Protein AF-A0A1V8Y8H3-F1 (afdb_monomer_lite)

Sequence (356 aa):
MLHFYEQQTSEKNHELIRETKKLNRIIKEQGTDQAFADIANHFYDKEDVMLVMDRLHLPKTINRKKETASLIKKNQENRALREIEISILQDYIKEQKLSDALTRLANGFHDEKNVMFIMDRLRLSKSIDRKKENVSLIKKNQTLQEQAIKKLNEKIKNIIFSIDTKENVLLTSKIEEERILNKFRSIAPRGFSDAKSLSFIIDKLDFPTWITREKIKEFLIRNNQNFLTKHKLTPMIHSLCDKQALDKVFQQVSLPENLEKEIREWAIKKSWENHYSVIEPHLKKLKEESSKQPVESIEEKTQNYIKQLQNERPNEIEAFLDKNYFKELKEKAKNNPSDHPLQDTSKNKKEHEPNR

Structure (mmCIF, N/CA/C/O backbone):
data_AF-A0A1V8Y8H3-F1
#
_entry.id   AF-A0A1V8Y8H3-F1
#
loop_
_atom_site.group_PDB
_atom_site.id
_atom_site.type_symbol
_atom_site.label_atom_id
_atom_site.label_alt_id
_atom_site.label_comp_id
_atom_site.label_asym_id
_atom_site.label_entity_id
_atom_site.label_seq_id
_atom_site.pdbx_PDB_ins_code
_atom_site.Cartn_x
_atom_site.Cartn_y
_atom_site.Cartn_z
_atom_site.occupancy
_atom_site.B_iso_or_equiv
_atom_site.auth_seq_id
_atom_site.auth_comp_id
_atom_site.auth_asym_id
_atom_site.auth_atom_id
_atom_site.pdbx_PDB_model_num
ATOM 1 N N . MET A 1 1 ? -20.247 -13.989 -28.290 1.00 49.34 1 MET A N 1
ATOM 2 C CA . MET A 1 1 ? -19.605 -12.782 -27.717 1.00 49.34 1 MET A CA 1
ATOM 3 C C . MET A 1 1 ? -20.595 -11.945 -26.908 1.00 49.34 1 MET A C 1
ATOM 5 O O . MET A 1 1 ? -20.337 -11.786 -25.727 1.00 49.34 1 MET A O 1
ATOM 9 N N . LEU A 1 2 ? -21.740 -11.511 -27.461 1.00 43.16 2 LEU A N 1
ATOM 10 C CA . LEU A 1 2 ? -22.789 -10.782 -26.711 1.00 43.16 2 LEU A CA 1
ATOM 11 C C . LEU A 1 2 ? -23.239 -11.488 -25.416 1.00 43.16 2 LEU A C 1
ATOM 13 O O . LEU A 1 2 ? -23.172 -10.900 -24.347 1.00 43.16 2 LEU A O 1
ATOM 17 N N . HIS A 1 3 ? -23.546 -12.784 -25.490 1.00 43.78 3 HIS A N 1
ATOM 18 C CA . HIS A 1 3 ? -24.023 -13.567 -24.341 1.00 43.78 3 HIS A CA 1
ATOM 19 C C . HIS A 1 3 ? -23.001 -13.699 -23.184 1.00 43.78 3 HIS A C 1
ATOM 21 O O . HIS A 1 3 ? -23.384 -13.878 -22.033 1.00 43.78 3 HIS A O 1
ATOM 27 N N . PHE A 1 4 ? -21.695 -13.599 -23.480 1.00 40.41 4 PHE A N 1
ATOM 28 C CA . PHE A 1 4 ? -20.611 -13.641 -22.484 1.00 40.41 4 PHE A CA 1
ATOM 29 C C . PHE A 1 4 ? -20.423 -12.277 -21.803 1.00 40.41 4 PHE A C 1
ATOM 31 O O . PHE A 1 4 ? -20.214 -12.206 -20.594 1.00 40.41 4 PHE A O 1
ATOM 38 N N . TYR A 1 5 ? -20.559 -11.189 -22.571 1.00 37.72 5 TYR A N 1
ATOM 39 C CA . TYR A 1 5 ? -20.562 -9.828 -22.035 1.00 37.72 5 TYR A CA 1
ATOM 40 C C . TYR A 1 5 ? -21.789 -9.579 -21.147 1.00 37.72 5 TYR A C 1
ATOM 42 O O . TYR A 1 5 ? -21.649 -9.034 -20.054 1.00 37.72 5 TYR A O 1
ATOM 50 N N . GLU A 1 6 ? -22.977 -10.036 -21.547 1.00 41.41 6 GLU A N 1
ATOM 51 C CA . GLU A 1 6 ? -24.203 -9.905 -20.743 1.00 41.41 6 GLU A CA 1
ATOM 52 C C . GLU A 1 6 ? -24.113 -10.667 -19.409 1.00 41.41 6 GLU A C 1
ATOM 54 O O . GLU A 1 6 ? -24.476 -10.120 -18.364 1.00 41.41 6 GLU A O 1
ATOM 59 N N . GLN A 1 7 ? -23.537 -11.877 -19.407 1.00 47.31 7 GLN A N 1
ATOM 60 C CA . GLN A 1 7 ? -23.292 -12.648 -18.181 1.00 47.31 7 GLN A CA 1
ATOM 61 C C . GLN A 1 7 ? -22.298 -11.961 -17.232 1.00 47.31 7 GLN A C 1
ATOM 63 O O . GLN A 1 7 ? -22.603 -11.811 -16.049 1.00 47.31 7 GLN A O 1
ATOM 68 N N . GLN A 1 8 ? -21.158 -11.469 -17.732 1.00 54.78 8 GLN A N 1
ATOM 69 C CA . GLN A 1 8 ? -20.187 -10.747 -16.892 1.00 54.78 8 GLN A CA 1
ATOM 70 C C . GLN A 1 8 ? -20.775 -9.466 -16.283 1.00 54.78 8 GLN A C 1
ATOM 72 O O . GLN A 1 8 ? -20.503 -9.133 -15.128 1.00 54.78 8 GLN A O 1
ATOM 77 N N . THR A 1 9 ? -21.615 -8.758 -17.040 1.00 60.16 9 THR A N 1
ATOM 78 C CA . THR A 1 9 ? -22.258 -7.521 -16.571 1.00 60.16 9 THR A CA 1
ATOM 79 C C . THR A 1 9 ? -23.327 -7.811 -15.507 1.00 60.16 9 THR A C 1
ATOM 81 O O . THR A 1 9 ? -23.506 -7.029 -14.571 1.00 60.16 9 THR A O 1
ATOM 84 N N . SER A 1 10 ? -24.019 -8.951 -15.609 1.00 65.94 10 SER A N 1
ATOM 85 C CA . SER A 1 10 ? -24.988 -9.425 -14.611 1.00 65.94 10 SER A CA 1
ATOM 86 C C . SER A 1 10 ? -24.314 -9.831 -13.292 1.00 65.94 10 SER A C 1
ATOM 88 O O . SER A 1 10 ? -24.747 -9.397 -12.220 1.00 65.94 10 SER A O 1
ATOM 90 N N . GLU A 1 11 ? -23.213 -10.583 -13.356 1.00 70.69 11 GLU A N 1
ATOM 91 C CA . GLU A 1 11 ? -22.474 -11.033 -12.169 1.00 70.69 11 GLU A CA 1
ATOM 92 C C . GLU A 1 11 ? -21.851 -9.865 -11.392 1.00 70.69 11 GLU A C 1
ATOM 94 O O . GLU A 1 11 ? -22.061 -9.760 -10.177 1.00 70.69 11 GLU A O 1
ATOM 99 N N . LYS A 1 12 ? -21.183 -8.931 -12.090 1.00 75.06 12 LYS A N 1
ATOM 100 C CA . LYS A 1 12 ? -20.605 -7.718 -11.477 1.00 75.06 12 LYS A CA 1
ATOM 101 C C . LYS A 1 12 ? -21.679 -6.892 -10.759 1.00 75.06 12 LYS A C 1
ATOM 103 O O . LYS A 1 12 ? -21.491 -6.443 -9.628 1.00 75.06 12 LYS A O 1
ATOM 108 N N . ASN A 1 13 ? -22.852 -6.739 -11.378 1.00 77.31 13 ASN A N 1
ATOM 109 C CA . ASN A 1 13 ? -23.974 -6.023 -10.771 1.00 77.31 13 ASN A CA 1
ATOM 110 C C . ASN A 1 13 ? -24.508 -6.716 -9.509 1.00 77.31 13 ASN A C 1
ATOM 112 O O . ASN A 1 13 ? -24.824 -6.040 -8.525 1.00 77.31 13 ASN A O 1
ATOM 116 N N . HIS A 1 14 ? -24.598 -8.047 -9.499 1.00 83.06 14 HIS A N 1
ATOM 117 C CA . HIS A 1 14 ? -25.018 -8.799 -8.313 1.00 83.06 14 HIS A CA 1
ATOM 118 C C . HIS A 1 14 ? -24.016 -8.711 -7.158 1.00 83.06 14 HIS A C 1
ATOM 120 O O . HIS A 1 14 ? -24.425 -8.661 -5.991 1.00 83.06 14 HIS A O 1
ATOM 126 N N . GLU A 1 15 ? -22.720 -8.674 -7.457 1.00 84.50 15 GLU A N 1
ATOM 127 C CA . GLU A 1 15 ? -21.672 -8.446 -6.461 1.00 84.50 15 GLU A CA 1
ATOM 128 C C . GLU A 1 15 ? -21.770 -7.041 -5.852 1.00 84.50 15 GLU A C 1
ATOM 130 O O . GLU A 1 15 ? -21.893 -6.918 -4.631 1.00 84.50 15 GLU A O 1
ATOM 135 N N . LEU A 1 16 ? -21.867 -5.997 -6.683 1.00 85.25 16 LEU A N 1
ATOM 136 C CA . LEU A 1 16 ? -22.026 -4.611 -6.221 1.00 85.25 16 LEU A CA 1
ATOM 137 C C . LEU A 1 16 ? -23.274 -4.420 -5.350 1.00 85.25 16 LEU A C 1
ATOM 139 O O . LEU A 1 16 ? -23.237 -3.696 -4.353 1.00 85.25 16 LEU A O 1
ATOM 143 N N . ILE A 1 17 ? -24.386 -5.088 -5.677 1.00 87.62 17 ILE A N 1
ATOM 144 C CA . ILE A 1 17 ? -25.600 -5.070 -4.843 1.00 87.62 17 ILE A CA 1
ATOM 145 C C . ILE A 1 17 ? -25.329 -5.695 -3.469 1.00 87.62 17 ILE A C 1
ATOM 147 O O . ILE A 1 17 ? -25.771 -5.154 -2.451 1.00 87.62 17 ILE A O 1
ATOM 151 N N . ARG A 1 18 ? -24.617 -6.828 -3.416 1.00 88.69 18 ARG A N 1
ATOM 152 C CA . ARG A 1 18 ? -24.244 -7.471 -2.146 1.00 88.69 18 ARG A CA 1
ATOM 153 C C . ARG A 1 18 ? -23.336 -6.576 -1.310 1.00 88.69 18 ARG A C 1
ATOM 155 O O . ARG A 1 18 ? -23.609 -6.407 -0.122 1.00 88.69 18 ARG A O 1
ATOM 162 N N . GLU A 1 19 ? -22.320 -5.973 -1.916 1.00 88.69 19 GLU A N 1
ATOM 163 C CA . GLU A 1 19 ? -21.409 -5.067 -1.210 1.00 88.69 19 GLU A CA 1
ATOM 164 C C . GLU A 1 19 ? -22.124 -3.804 -0.721 1.00 88.69 19 GLU A C 1
ATOM 166 O O . GLU A 1 19 ? -21.965 -3.414 0.432 1.00 88.69 19 GLU A O 1
ATOM 171 N N . THR A 1 20 ? -23.031 -3.234 -1.516 1.00 91.56 20 THR A N 1
ATOM 172 C CA . THR A 1 20 ? -23.861 -2.096 -1.083 1.00 91.56 20 THR A CA 1
ATOM 173 C C . THR A 1 20 ? -24.701 -2.444 0.152 1.00 91.56 20 THR A C 1
ATOM 175 O O . THR A 1 20 ? -24.811 -1.646 1.085 1.00 91.56 20 THR A O 1
ATOM 178 N N . LYS A 1 21 ? -25.288 -3.649 0.205 1.00 92.69 21 LYS A N 1
ATOM 179 C CA . LYS A 1 21 ? -26.039 -4.106 1.389 1.00 92.69 21 LYS A CA 1
ATOM 180 C C . LYS A 1 21 ? -25.142 -4.201 2.626 1.00 92.69 21 LYS A C 1
ATOM 182 O O . LYS A 1 21 ? -25.571 -3.792 3.705 1.00 92.69 21 LYS A O 1
ATOM 187 N N . LYS A 1 22 ? -23.907 -4.693 2.477 1.00 93.00 22 LYS A N 1
ATOM 188 C CA . LYS A 1 22 ? -22.917 -4.723 3.568 1.00 93.00 22 LYS A CA 1
ATOM 189 C C . LYS A 1 22 ? -22.534 -3.313 4.016 1.00 93.00 22 LYS A C 1
ATOM 191 O O . LYS A 1 22 ? -22.550 -3.042 5.211 1.00 93.00 22 LYS A O 1
ATOM 196 N N . LEU A 1 23 ? -22.277 -2.399 3.084 1.00 93.94 23 LEU A N 1
ATOM 197 C CA . LEU A 1 23 ? -21.935 -1.008 3.395 1.00 93.94 23 LEU A CA 1
ATOM 198 C C . LEU A 1 23 ? -23.074 -0.284 4.119 1.00 93.94 23 LEU A C 1
ATOM 200 O O . LEU A 1 23 ? -22.830 0.400 5.104 1.00 93.94 23 LEU A O 1
ATOM 204 N N . ASN A 1 24 ? -24.328 -0.499 3.716 1.00 94.81 24 ASN A N 1
ATOM 205 C CA . ASN A 1 24 ? -25.490 0.036 4.433 1.00 94.81 24 ASN A CA 1
ATOM 206 C C . ASN A 1 24 ? -25.597 -0.490 5.871 1.00 94.81 24 ASN A C 1
ATOM 208 O O . ASN A 1 24 ? -26.018 0.239 6.771 1.00 94.81 24 ASN A O 1
ATOM 212 N N . ARG A 1 25 ? -25.190 -1.741 6.106 1.00 94.75 25 ARG A N 1
ATOM 213 C CA . ARG A 1 25 ? -25.092 -2.298 7.456 1.00 94.75 25 ARG A CA 1
ATOM 214 C C . ARG A 1 25 ? -23.971 -1.628 8.257 1.00 94.75 25 ARG A C 1
ATOM 216 O O . ARG A 1 25 ? -24.218 -1.229 9.389 1.00 94.75 25 ARG A O 1
ATOM 223 N N . ILE A 1 26 ? -22.799 -1.421 7.656 1.00 94.00 26 ILE A N 1
ATOM 224 C CA . ILE A 1 26 ? -21.676 -0.701 8.282 1.00 94.00 26 ILE A CA 1
ATOM 225 C C . ILE A 1 26 ? -22.076 0.736 8.629 1.00 94.00 26 ILE A C 1
ATOM 227 O O . ILE A 1 26 ? -21.816 1.171 9.742 1.00 94.00 26 ILE A O 1
ATOM 231 N N . ILE A 1 27 ? -22.783 1.448 7.746 1.00 94.06 27 ILE A N 1
ATOM 232 C CA . ILE A 1 27 ? -23.291 2.799 8.038 1.00 94.06 27 ILE A CA 1
ATOM 233 C C . ILE A 1 27 ? -24.166 2.788 9.295 1.00 94.06 27 ILE A C 1
ATOM 235 O O . ILE A 1 27 ? -24.033 3.666 10.144 1.00 94.06 27 ILE A O 1
ATOM 239 N N . LYS A 1 28 ? -25.044 1.787 9.426 1.00 93.31 28 LYS A N 1
ATOM 240 C CA . LYS A 1 28 ? -25.938 1.653 10.581 1.00 93.31 28 LYS A CA 1
ATOM 241 C C . LYS A 1 28 ? -25.188 1.315 11.875 1.00 93.31 28 LYS A C 1
ATOM 243 O O . LYS A 1 28 ? -25.575 1.799 12.931 1.00 93.31 28 LYS A O 1
ATOM 248 N N . GLU A 1 29 ? -24.176 0.457 11.802 1.00 94.56 29 GLU A N 1
ATOM 249 C CA . GLU A 1 29 ? -23.485 -0.089 12.979 1.00 94.56 29 GLU A CA 1
ATOM 250 C C . GLU A 1 29 ? -22.278 0.755 13.423 1.00 94.56 29 GLU A C 1
ATOM 252 O O . GLU A 1 29 ? -21.973 0.806 14.609 1.00 94.56 29 GLU A O 1
ATOM 257 N N . GLN A 1 30 ? -21.583 1.391 12.479 1.00 91.44 30 GLN A N 1
ATOM 258 C CA . GLN A 1 30 ? -20.254 1.995 12.665 1.00 91.44 30 GLN A CA 1
ATOM 259 C C . GLN A 1 30 ? -20.151 3.416 12.082 1.00 91.44 30 GLN A C 1
ATOM 261 O O . GLN A 1 30 ? -19.152 4.097 12.294 1.00 91.44 30 GLN A O 1
ATOM 266 N N . GLY A 1 31 ? -21.179 3.885 11.367 1.00 92.19 31 GLY A N 1
ATOM 267 C CA . GLY A 1 31 ? -21.233 5.231 10.801 1.00 92.19 31 GLY A CA 1
ATOM 268 C C . GLY A 1 31 ? -20.705 5.346 9.367 1.00 92.19 31 GLY A C 1
ATOM 269 O O . GLY A 1 31 ? -20.187 4.403 8.764 1.00 92.19 31 GLY A O 1
ATOM 270 N N . THR A 1 32 ? -20.879 6.538 8.792 1.00 92.94 32 THR A N 1
ATOM 271 C CA . THR A 1 32 ? -20.537 6.837 7.391 1.00 92.94 32 THR A CA 1
ATOM 272 C C . THR A 1 32 ? -19.043 6.808 7.124 1.00 92.94 32 THR A C 1
ATOM 274 O O . THR A 1 32 ? -18.632 6.355 6.060 1.00 92.94 32 THR A O 1
ATOM 277 N N . ASP A 1 33 ? -18.235 7.241 8.088 1.00 89.38 33 ASP A N 1
ATOM 278 C CA . ASP A 1 33 ? -16.788 7.372 7.914 1.00 89.38 33 ASP A CA 1
ATOM 279 C C . ASP A 1 33 ? -16.141 6.012 7.659 1.00 89.38 33 ASP A C 1
ATOM 281 O O . ASP A 1 33 ? -15.326 5.869 6.747 1.00 89.38 33 ASP A O 1
ATOM 285 N N . GLN A 1 34 ? -16.583 4.982 8.387 1.00 88.00 34 GLN A N 1
ATOM 286 C CA . GLN A 1 34 ? -16.097 3.623 8.187 1.00 88.00 34 GLN A CA 1
ATOM 287 C C . GLN A 1 34 ? -16.535 3.051 6.835 1.00 88.00 34 GLN A C 1
ATOM 289 O O . GLN A 1 34 ? -15.736 2.432 6.135 1.00 88.00 34 GLN A O 1
ATOM 294 N N . ALA A 1 35 ? -17.781 3.293 6.419 1.00 91.75 35 ALA A N 1
ATOM 295 C CA . ALA A 1 35 ? -18.251 2.852 5.108 1.00 91.75 35 ALA A CA 1
ATOM 296 C C . ALA A 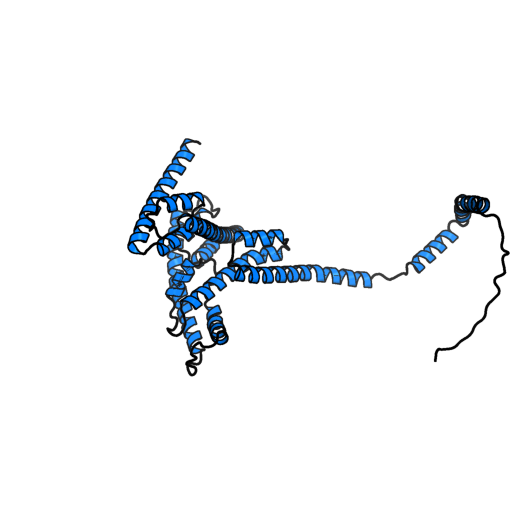1 35 ? -17.493 3.547 3.963 1.00 91.75 35 ALA A C 1
ATOM 298 O O . ALA A 1 35 ? -17.155 2.912 2.966 1.00 91.75 35 ALA A O 1
ATOM 299 N N . PHE A 1 36 ? -17.175 4.834 4.108 1.00 92.88 36 PHE A N 1
ATOM 300 C CA . PHE A 1 36 ? -16.373 5.582 3.139 1.00 92.88 36 PHE A CA 1
ATOM 301 C C . PHE A 1 36 ? -14.919 5.116 3.110 1.00 92.88 36 PHE A C 1
ATOM 303 O O . PHE A 1 36 ? -14.351 4.981 2.024 1.00 92.88 36 PHE A O 1
ATOM 310 N N . ALA A 1 37 ? -14.333 4.806 4.267 1.00 84.25 37 ALA A N 1
ATOM 311 C CA . ALA A 1 37 ? -13.020 4.176 4.338 1.00 84.25 37 ALA A CA 1
ATOM 312 C C . ALA A 1 37 ? -13.013 2.819 3.617 1.00 84.25 37 ALA A C 1
ATOM 314 O O . ALA A 1 37 ? -12.081 2.526 2.867 1.00 84.25 37 ALA A O 1
ATOM 315 N N . ASP A 1 38 ? -14.064 2.016 3.770 1.00 85.50 38 ASP A N 1
ATOM 316 C CA . ASP A 1 38 ? -14.190 0.745 3.063 1.00 85.50 38 ASP A CA 1
ATOM 317 C C . ASP A 1 38 ? -14.313 0.952 1.550 1.00 85.50 38 ASP A C 1
ATOM 319 O O . ASP A 1 38 ? -13.573 0.320 0.797 1.00 85.50 38 ASP A O 1
ATOM 323 N N . ILE A 1 39 ? -15.171 1.867 1.085 1.00 89.12 39 ILE A N 1
ATOM 324 C CA . ILE A 1 39 ? -15.323 2.177 -0.350 1.00 89.12 39 ILE A CA 1
ATOM 325 C C . ILE A 1 39 ? -14.008 2.659 -0.955 1.00 89.12 39 ILE A C 1
ATOM 327 O O . ILE A 1 39 ? -13.663 2.239 -2.057 1.00 89.12 39 ILE A O 1
ATOM 331 N N . ALA A 1 40 ? -13.257 3.506 -0.248 1.00 82.69 40 ALA A N 1
ATOM 332 C CA . ALA A 1 40 ? -11.964 4.008 -0.710 1.00 82.69 40 ALA A CA 1
ATOM 333 C C . ALA A 1 40 ? -10.929 2.888 -0.938 1.00 82.69 40 ALA A C 1
ATOM 335 O O . ALA A 1 40 ? -10.014 3.056 -1.741 1.00 82.69 40 ALA A O 1
ATOM 336 N N . ASN A 1 41 ? -11.075 1.749 -0.254 1.00 76.50 41 ASN A N 1
ATOM 337 C CA . ASN A 1 41 ? -10.129 0.631 -0.272 1.00 76.50 41 ASN A CA 1
ATOM 338 C C . ASN A 1 41 ? -10.624 -0.593 -1.071 1.00 76.50 41 ASN A C 1
ATOM 340 O O . ASN A 1 41 ? -10.025 -1.660 -0.975 1.00 76.50 41 ASN A O 1
ATOM 344 N N . HIS A 1 42 ? -11.714 -0.477 -1.840 1.00 78.31 42 HIS A N 1
ATOM 345 C CA . HIS A 1 42 ? -12.286 -1.598 -2.608 1.00 78.31 42 HIS A CA 1
ATOM 346 C C . HIS A 1 42 ? -11.824 -1.692 -4.067 1.00 78.31 42 HIS A C 1
ATOM 348 O O . HIS A 1 42 ? -12.267 -2.584 -4.784 1.00 78.31 42 HIS A O 1
ATOM 354 N N . PHE A 1 43 ? -10.940 -0.800 -4.518 1.00 81.38 43 PHE A N 1
ATOM 355 C CA . PHE A 1 43 ? -10.426 -0.779 -5.895 1.00 81.38 43 PHE A CA 1
ATOM 356 C C . PHE A 1 43 ? -11.516 -0.664 -6.971 1.00 81.38 43 PHE A C 1
ATOM 358 O O . PHE A 1 43 ? -11.317 -1.095 -8.111 1.00 81.38 43 PHE A O 1
ATOM 365 N N . TYR A 1 44 ? -12.643 -0.041 -6.628 1.00 84.75 44 TYR A N 1
ATOM 366 C CA . TYR A 1 44 ? -13.730 0.230 -7.562 1.00 84.75 44 TYR A CA 1
ATOM 367 C C . TYR A 1 44 ? -13.249 1.111 -8.723 1.00 84.75 44 TYR A C 1
ATOM 369 O O . TYR A 1 44 ? -12.315 1.913 -8.589 1.00 84.75 44 TYR A O 1
ATOM 377 N N . ASP A 1 45 ? -13.837 0.933 -9.907 1.00 86.31 45 ASP A N 1
ATOM 378 C CA . ASP A 1 45 ? -13.740 1.954 -10.953 1.00 86.31 45 ASP A CA 1
ATOM 379 C C . ASP A 1 45 ? -14.671 3.132 -10.640 1.00 86.31 45 ASP A C 1
ATOM 381 O O . ASP A 1 45 ? -15.383 3.154 -9.634 1.00 86.31 45 ASP A O 1
ATOM 385 N N . LYS A 1 46 ? -14.581 4.182 -11.455 1.00 88.88 46 LYS A N 1
ATOM 386 C CA . LYS A 1 46 ? -15.332 5.414 -11.223 1.00 88.88 46 LYS A CA 1
ATOM 387 C C . LYS A 1 46 ? -16.835 5.130 -11.226 1.00 88.88 46 LYS A C 1
ATOM 389 O O . LYS A 1 46 ? -17.558 5.642 -10.372 1.00 88.88 46 LYS A O 1
ATOM 394 N N . GLU A 1 47 ? -17.278 4.325 -12.181 1.00 90.25 47 GLU A N 1
ATOM 395 C CA . GLU A 1 47 ? -18.666 3.939 -12.390 1.00 90.25 47 GLU A CA 1
ATOM 396 C C . GLU A 1 47 ? -19.190 3.114 -11.206 1.00 90.25 47 GLU A C 1
ATOM 398 O O . GLU A 1 47 ? -20.269 3.402 -10.686 1.00 90.25 47 GLU A O 1
ATOM 403 N N . ASP A 1 48 ? -18.398 2.165 -10.711 1.00 91.56 48 ASP A N 1
ATOM 404 C CA . ASP A 1 48 ? -18.710 1.350 -9.539 1.00 91.56 48 ASP A CA 1
ATOM 405 C C . ASP A 1 48 ? -18.844 2.212 -8.275 1.00 91.56 48 ASP A C 1
ATOM 407 O O . ASP A 1 48 ? -19.804 2.042 -7.523 1.00 91.56 48 ASP A O 1
ATOM 411 N N . VAL A 1 49 ? -17.941 3.180 -8.047 1.00 92.19 49 VAL A N 1
ATOM 412 C CA . VAL A 1 49 ? -18.060 4.110 -6.904 1.00 92.19 49 VAL A CA 1
ATOM 413 C C . VAL A 1 49 ? -19.350 4.921 -7.002 1.00 92.19 49 VAL A C 1
ATOM 415 O O . VAL A 1 49 ? -20.043 5.064 -5.996 1.00 92.19 49 VAL A O 1
ATOM 418 N N . MET A 1 50 ? -19.695 5.433 -8.188 1.00 91.88 50 MET A N 1
ATOM 419 C CA . MET A 1 50 ? -20.943 6.180 -8.391 1.00 91.88 50 MET A CA 1
ATOM 420 C C . MET A 1 50 ? -22.168 5.309 -8.087 1.00 91.88 50 MET A C 1
ATOM 422 O O . MET A 1 50 ? -23.024 5.710 -7.299 1.00 91.88 50 MET A O 1
ATOM 426 N N . LEU A 1 51 ? -22.206 4.092 -8.637 1.00 91.25 51 LEU A N 1
ATOM 427 C CA . LEU A 1 51 ? -23.297 3.136 -8.432 1.00 91.25 51 LEU A CA 1
ATOM 428 C C . LEU A 1 51 ? -23.448 2.719 -6.967 1.00 91.25 51 LEU A C 1
ATOM 430 O O . LEU A 1 51 ? -24.571 2.650 -6.462 1.00 91.25 51 LEU A O 1
ATOM 434 N N . VAL A 1 52 ? -22.337 2.425 -6.286 1.00 93.19 52 VAL A N 1
ATOM 435 C CA . VAL A 1 52 ? -22.340 2.089 -4.858 1.00 93.19 52 VAL A CA 1
ATOM 436 C C . VAL A 1 52 ? -22.848 3.276 -4.069 1.00 93.19 52 VAL A C 1
ATOM 438 O O . VAL A 1 52 ? -23.809 3.113 -3.318 1.00 93.19 52 VAL A O 1
ATOM 441 N N . MET A 1 53 ? -22.248 4.456 -4.270 1.00 94.56 53 MET A N 1
ATOM 442 C CA . MET A 1 53 ? -22.623 5.664 -3.551 1.00 94.56 53 MET A CA 1
ATOM 443 C C . MET A 1 53 ? -24.115 5.889 -3.681 1.00 94.56 53 MET A C 1
ATOM 445 O O . MET A 1 53 ? -24.774 5.865 -2.648 1.00 94.56 53 MET A O 1
ATOM 449 N N . ASP A 1 54 ? -24.671 5.995 -4.889 1.00 92.50 54 ASP A N 1
ATOM 450 C CA . ASP A 1 54 ? -26.100 6.250 -5.139 1.00 92.50 54 ASP A CA 1
ATOM 451 C C . ASP A 1 54 ? -27.056 5.311 -4.388 1.00 92.50 54 ASP A C 1
ATOM 453 O O . ASP A 1 54 ? -28.152 5.724 -4.006 1.00 92.50 54 ASP A O 1
ATOM 457 N N . ARG A 1 55 ? -26.629 4.078 -4.101 1.00 92.69 55 ARG A N 1
ATOM 458 C CA . ARG A 1 55 ? -27.429 3.066 -3.397 1.00 92.69 55 ARG A CA 1
ATOM 459 C C . ARG A 1 55 ? -27.201 3.018 -1.877 1.00 92.69 55 ARG A C 1
ATOM 461 O O . ARG A 1 55 ? -27.837 2.215 -1.186 1.00 92.69 55 ARG A O 1
ATOM 468 N N . LEU A 1 56 ? -26.317 3.853 -1.330 1.00 94.62 56 LEU A N 1
ATOM 469 C CA . LEU A 1 56 ? -26.131 3.994 0.117 1.00 94.62 56 LEU A CA 1
ATOM 470 C C . LEU A 1 56 ? -27.220 4.861 0.752 1.00 94.62 56 LEU A C 1
ATOM 472 O O . LEU A 1 56 ? -27.527 5.964 0.283 1.00 94.62 56 LEU A O 1
ATOM 476 N N . HIS A 1 57 ? -27.718 4.407 1.898 1.00 93.56 57 HIS A N 1
ATOM 477 C CA . HIS A 1 57 ? -28.595 5.156 2.789 1.00 93.56 57 HIS A CA 1
ATOM 478 C C . HIS A 1 57 ? -27.769 6.139 3.626 1.00 93.56 57 HIS A C 1
ATOM 480 O O . HIS A 1 57 ? -27.437 5.883 4.782 1.00 93.56 57 HIS A O 1
ATOM 486 N N . LEU A 1 58 ? -27.405 7.264 3.012 1.00 93.00 58 LEU A N 1
ATOM 487 C CA . LEU A 1 58 ? -26.621 8.312 3.661 1.00 93.00 58 LEU A CA 1
ATOM 488 C C . LEU A 1 58 ? -27.519 9.293 4.434 1.00 93.00 58 LEU A C 1
ATOM 490 O O . LEU A 1 58 ? -28.601 9.640 3.949 1.00 93.00 58 LEU A O 1
ATOM 494 N N . PRO A 1 59 ? -27.066 9.803 5.593 1.00 91.62 59 PRO A N 1
ATOM 495 C CA . PRO A 1 59 ? -27.715 10.917 6.275 1.00 91.62 59 PRO A CA 1
ATOM 496 C C . PRO A 1 59 ? -27.819 12.154 5.374 1.00 91.62 59 PRO A C 1
ATOM 498 O O . PRO A 1 59 ? -26.921 12.435 4.581 1.00 91.62 59 PRO A O 1
ATOM 501 N N . LYS A 1 60 ? -28.883 12.951 5.548 1.00 90.69 60 LYS A N 1
ATOM 502 C CA . LYS A 1 60 ? -29.112 14.188 4.770 1.00 90.69 60 LYS A CA 1
ATOM 503 C C . LYS A 1 60 ? -27.997 15.232 4.926 1.00 90.69 60 LYS A C 1
ATOM 505 O O . LYS A 1 60 ? -27.860 16.103 4.077 1.00 90.69 60 LYS A O 1
ATOM 510 N N . THR A 1 61 ? -27.221 15.150 6.005 1.00 93.25 61 THR A N 1
ATOM 511 C CA . THR A 1 61 ? -26.079 16.030 6.287 1.00 93.25 61 THR A CA 1
ATOM 512 C C . THR A 1 61 ? -24.883 15.769 5.370 1.00 93.25 61 THR A C 1
ATOM 514 O O . THR A 1 61 ? -24.027 16.640 5.228 1.00 93.25 61 THR A O 1
ATOM 517 N N . ILE A 1 62 ? -24.813 14.602 4.723 1.00 94.19 62 ILE A N 1
ATOM 518 C CA . ILE A 1 62 ? -23.710 14.249 3.833 1.00 94.19 62 ILE A CA 1
ATOM 519 C C . ILE A 1 62 ? -23.952 14.801 2.429 1.00 94.19 62 ILE A C 1
ATOM 521 O O . ILE A 1 62 ? -24.922 14.457 1.749 1.00 94.19 62 ILE A O 1
ATOM 525 N N . ASN A 1 63 ? -23.001 15.595 1.934 1.00 94.62 63 ASN A N 1
ATOM 526 C CA . ASN A 1 63 ? -22.986 16.011 0.538 1.00 94.62 63 ASN A CA 1
ATOM 527 C C . ASN A 1 63 ? -22.488 14.863 -0.354 1.00 94.62 63 ASN A C 1
ATOM 529 O O . ASN A 1 63 ? -21.297 14.738 -0.642 1.00 94.62 63 ASN A O 1
ATOM 533 N N . ARG A 1 64 ? -23.433 14.052 -0.837 1.00 94.75 64 ARG A N 1
ATOM 534 C CA . ARG A 1 64 ? -23.178 12.891 -1.702 1.00 94.75 64 ARG A CA 1
ATOM 535 C C . ARG A 1 64 ? -22.273 13.204 -2.895 1.00 94.75 64 ARG A C 1
ATOM 537 O O . ARG A 1 64 ? -21.358 12.432 -3.161 1.00 94.75 64 ARG A O 1
ATOM 544 N N . LYS A 1 65 ? -22.495 14.318 -3.605 1.00 93.94 65 LYS A N 1
ATOM 545 C CA . LYS A 1 65 ? -21.698 14.677 -4.795 1.00 93.94 65 LYS A CA 1
ATOM 546 C C . LYS A 1 65 ? -20.237 14.934 -4.428 1.00 93.94 65 LYS A C 1
ATOM 548 O O . LYS A 1 65 ? -19.341 14.404 -5.083 1.00 93.94 65 LYS A O 1
ATOM 553 N N . LYS A 1 66 ? -20.009 15.713 -3.367 1.00 94.06 66 LYS A N 1
ATOM 554 C CA . LYS A 1 66 ? -18.664 16.032 -2.876 1.00 94.06 66 LYS A CA 1
ATOM 555 C C . LYS A 1 66 ? -17.931 14.773 -2.405 1.00 94.06 66 LYS A C 1
ATOM 557 O O . LYS A 1 66 ? -16.799 14.543 -2.824 1.00 94.06 66 LYS A O 1
ATOM 562 N N . GLU A 1 67 ? -18.589 13.938 -1.602 1.00 93.94 67 GLU A N 1
ATOM 563 C CA . GLU A 1 67 ? -17.979 12.703 -1.093 1.00 93.94 67 GLU A CA 1
ATOM 564 C C . GLU A 1 67 ? -17.708 11.687 -2.203 1.00 93.94 67 GLU A C 1
ATOM 566 O O . GLU A 1 67 ? -16.643 11.081 -2.233 1.00 93.94 67 GLU A O 1
ATOM 571 N N . THR A 1 68 ? -18.607 11.558 -3.182 1.00 94.06 68 THR A N 1
ATOM 572 C CA . THR A 1 68 ? -18.392 10.667 -4.336 1.00 94.06 68 THR A CA 1
ATOM 573 C C . THR A 1 68 ? -17.153 11.083 -5.127 1.00 94.06 68 THR A C 1
ATOM 575 O O . THR A 1 68 ? -16.319 10.239 -5.441 1.00 94.06 68 THR A O 1
ATOM 578 N N . ALA A 1 69 ? -16.974 12.381 -5.400 1.00 90.69 69 ALA A N 1
ATOM 579 C CA . ALA A 1 69 ? -15.779 12.878 -6.087 1.00 90.69 69 ALA A CA 1
ATOM 580 C C . ALA A 1 69 ? -14.490 12.598 -5.289 1.00 90.69 69 ALA A C 1
ATOM 582 O O . ALA A 1 69 ? -13.491 12.155 -5.859 1.00 90.69 69 ALA A O 1
ATOM 583 N N . SER A 1 70 ? -14.533 12.799 -3.968 1.00 90.00 70 SER A N 1
ATOM 584 C CA . SER A 1 70 ? -13.429 12.476 -3.053 1.00 90.00 70 SER A CA 1
ATOM 585 C C . SER A 1 70 ? -13.084 10.979 -3.073 1.00 90.00 70 SER A C 1
ATOM 587 O O . SER A 1 70 ? -11.916 10.608 -3.197 1.00 90.00 70 SER A O 1
ATOM 589 N N . LEU A 1 71 ? -14.094 10.107 -3.022 1.00 91.19 71 LEU A N 1
ATOM 590 C CA . LEU A 1 71 ? -13.931 8.651 -3.031 1.00 91.19 71 LEU A CA 1
ATOM 591 C C . LEU A 1 71 ? -13.446 8.105 -4.374 1.00 91.19 71 LEU A C 1
ATOM 593 O O . LEU A 1 71 ? -12.647 7.168 -4.379 1.00 91.19 71 LEU A O 1
ATOM 597 N N . ILE A 1 72 ? -13.890 8.683 -5.495 1.00 88.12 72 ILE A N 1
ATOM 598 C CA . ILE A 1 72 ? -13.369 8.354 -6.831 1.00 88.12 72 ILE A CA 1
ATOM 599 C C . ILE A 1 72 ? -11.873 8.641 -6.872 1.00 88.12 72 ILE A C 1
ATOM 601 O O . ILE A 1 72 ? -11.102 7.765 -7.261 1.00 88.12 72 ILE A O 1
ATOM 605 N N . LYS A 1 73 ? -11.465 9.837 -6.425 1.00 84.38 73 LYS A N 1
ATOM 606 C CA . LYS A 1 73 ? -10.052 10.212 -6.370 1.00 84.38 73 LYS A CA 1
ATOM 607 C C . LYS A 1 73 ? -9.275 9.205 -5.517 1.00 84.38 73 LYS A C 1
ATOM 609 O O . LYS A 1 73 ? -8.409 8.527 -6.050 1.00 84.38 73 LYS A O 1
ATOM 614 N N . LYS A 1 74 ? -9.662 8.990 -4.255 1.00 82.19 74 LYS A N 1
ATOM 615 C CA . LYS A 1 74 ? -8.981 8.033 -3.357 1.00 82.19 74 LYS A CA 1
ATOM 616 C C . LYS A 1 74 ? -8.884 6.611 -3.931 1.00 82.19 74 LYS A C 1
ATOM 618 O O . LYS A 1 74 ? -7.842 5.974 -3.806 1.00 82.19 74 LYS A O 1
ATOM 623 N N . ASN A 1 75 ? -9.937 6.108 -4.586 1.00 83.56 75 ASN A N 1
ATOM 624 C CA . ASN A 1 75 ? -9.896 4.790 -5.235 1.00 83.56 75 ASN A CA 1
ATOM 625 C C . ASN A 1 75 ? -8.879 4.742 -6.377 1.00 83.56 75 ASN A C 1
ATOM 627 O O . ASN A 1 75 ? -8.150 3.759 -6.501 1.00 83.56 75 ASN A O 1
ATOM 631 N N . GLN A 1 76 ? -8.815 5.785 -7.207 1.00 80.12 76 GLN A N 1
ATOM 632 C CA . GLN A 1 76 ? -7.832 5.870 -8.288 1.00 80.12 76 GLN A CA 1
ATOM 633 C C . GLN A 1 76 ? -6.400 5.859 -7.741 1.00 80.12 76 GLN A C 1
ATOM 635 O O . GLN A 1 76 ? -5.564 5.121 -8.259 1.00 80.12 76 GLN A O 1
ATOM 640 N N . GLU A 1 77 ? -6.141 6.597 -6.662 1.00 75.81 77 GLU A N 1
ATOM 641 C CA . GLU A 1 77 ? -4.831 6.654 -5.995 1.00 75.81 77 GLU A CA 1
ATOM 642 C C . GLU A 1 77 ? -4.425 5.284 -5.437 1.00 75.81 77 GLU A C 1
ATOM 644 O O . GLU A 1 77 ? -3.342 4.769 -5.730 1.00 75.81 77 GLU A O 1
ATOM 649 N N . ASN A 1 78 ? -5.334 4.638 -4.702 1.00 76.88 78 ASN A N 1
ATOM 650 C CA . ASN A 1 78 ? -5.108 3.306 -4.144 1.00 76.88 78 ASN A CA 1
ATOM 651 C C . ASN A 1 78 ? -4.875 2.256 -5.237 1.00 76.88 78 ASN A C 1
ATOM 653 O O . ASN A 1 78 ? -3.969 1.428 -5.124 1.00 76.88 78 ASN A O 1
ATOM 657 N N . ARG A 1 79 ? -5.645 2.308 -6.332 1.00 79.56 79 ARG A N 1
ATOM 658 C CA . ARG A 1 79 ? -5.429 1.434 -7.492 1.00 79.56 79 ARG A CA 1
ATOM 659 C C . ARG A 1 79 ? -4.070 1.675 -8.125 1.00 79.56 79 ARG A C 1
ATOM 661 O O . ARG A 1 79 ? -3.368 0.709 -8.395 1.00 79.56 79 ARG A O 1
ATOM 668 N N . ALA A 1 80 ? -3.671 2.927 -8.330 1.00 76.12 80 ALA A N 1
ATOM 669 C CA . ALA A 1 80 ? -2.384 3.244 -8.936 1.00 76.12 80 ALA A CA 1
ATOM 670 C C . ALA A 1 80 ? -1.203 2.721 -8.105 1.00 76.12 80 ALA A C 1
ATOM 672 O O . ALA A 1 80 ? -0.264 2.158 -8.670 1.00 76.12 80 ALA A O 1
ATOM 673 N N . LEU A 1 81 ? -1.269 2.823 -6.773 1.00 75.75 81 LEU A N 1
ATOM 674 C CA . LEU A 1 81 ? -0.281 2.206 -5.879 1.00 75.75 81 LEU A CA 1
ATOM 675 C C . LEU A 1 81 ? -0.205 0.684 -6.065 1.00 75.75 81 LEU A C 1
ATOM 677 O O . LEU A 1 81 ? 0.892 0.121 -6.090 1.00 75.75 81 LEU A O 1
ATOM 681 N N . ARG A 1 82 ? -1.347 0.016 -6.256 1.00 81.44 82 ARG A N 1
ATOM 682 C CA . ARG A 1 82 ? -1.384 -1.431 -6.504 1.00 81.44 82 ARG A CA 1
ATOM 683 C C . ARG A 1 82 ? -0.877 -1.817 -7.883 1.00 81.44 82 ARG A C 1
ATOM 685 O O . ARG A 1 82 ? -0.140 -2.789 -7.985 1.00 81.44 82 ARG A O 1
ATOM 692 N N . GLU A 1 83 ? -1.182 -1.047 -8.923 1.00 81.12 83 GLU A N 1
ATOM 693 C CA . GLU A 1 83 ? -0.616 -1.271 -10.263 1.00 81.12 83 GLU A CA 1
ATOM 694 C C . GLU A 1 83 ? 0.917 -1.175 -10.256 1.00 81.12 83 GLU A C 1
ATOM 696 O O . GLU A 1 83 ? 1.600 -1.936 -10.941 1.00 81.12 83 GLU A O 1
ATOM 701 N N . ILE A 1 84 ? 1.475 -0.276 -9.442 1.00 76.88 84 ILE A N 1
ATOM 702 C CA . ILE A 1 84 ? 2.927 -0.159 -9.258 1.00 76.88 84 ILE A CA 1
ATOM 703 C C . ILE A 1 84 ? 3.500 -1.424 -8.631 1.00 76.88 84 ILE A C 1
ATOM 705 O O . ILE A 1 84 ? 4.490 -1.964 -9.124 1.00 76.88 84 ILE A O 1
ATOM 709 N N . GLU A 1 85 ? 2.883 -1.898 -7.553 1.00 81.56 85 GLU A N 1
ATOM 710 C CA . GLU A 1 85 ? 3.300 -3.135 -6.905 1.00 81.56 85 GLU A CA 1
ATOM 711 C C . GLU A 1 85 ? 3.190 -4.333 -7.854 1.00 81.56 85 GLU A C 1
ATOM 713 O O . GLU A 1 85 ? 4.133 -5.115 -7.951 1.00 81.56 85 GLU A O 1
ATOM 718 N N . ILE A 1 86 ? 2.087 -4.441 -8.601 1.00 86.81 86 ILE A N 1
ATOM 719 C CA . ILE A 1 86 ? 1.885 -5.476 -9.620 1.00 86.81 86 ILE A CA 1
ATOM 720 C C . ILE A 1 86 ? 3.016 -5.432 -10.649 1.00 86.81 86 ILE A C 1
ATOM 722 O O . ILE A 1 86 ? 3.590 -6.476 -10.946 1.00 86.81 86 ILE A O 1
ATOM 726 N N . SER A 1 87 ? 3.379 -4.249 -11.160 1.00 83.00 87 SER A N 1
ATOM 727 C CA . SER A 1 87 ? 4.490 -4.102 -12.110 1.00 83.00 87 SER A CA 1
ATOM 728 C C . SER A 1 87 ? 5.803 -4.618 -11.526 1.00 83.00 87 SER A C 1
ATOM 730 O O . SER A 1 87 ? 6.498 -5.392 -12.176 1.00 83.00 87 SER A O 1
ATOM 732 N N . ILE A 1 88 ? 6.119 -4.243 -10.285 1.00 79.69 88 ILE A N 1
ATOM 733 C CA . ILE A 1 88 ? 7.358 -4.668 -9.626 1.00 79.69 88 ILE A CA 1
ATOM 734 C C . ILE A 1 88 ? 7.364 -6.183 -9.427 1.00 79.69 88 ILE A C 1
ATOM 736 O O . ILE A 1 88 ? 8.336 -6.850 -9.776 1.00 79.69 88 ILE A O 1
ATOM 740 N N . LEU A 1 89 ? 6.277 -6.749 -8.901 1.00 86.88 89 LEU A N 1
ATOM 741 C CA . LEU A 1 89 ? 6.140 -8.194 -8.728 1.00 86.88 89 LEU A CA 1
ATOM 742 C C . LEU A 1 89 ? 6.238 -8.928 -10.068 1.00 86.88 89 LEU A C 1
ATOM 744 O O . LEU A 1 89 ? 6.849 -9.992 -10.133 1.00 86.88 89 LEU A O 1
ATOM 748 N N . GLN A 1 90 ? 5.690 -8.356 -11.139 1.00 88.31 90 GLN A N 1
ATOM 749 C CA . GLN A 1 90 ? 5.778 -8.920 -12.478 1.00 88.31 90 GLN A CA 1
ATOM 750 C C . GLN A 1 90 ? 7.218 -8.958 -12.992 1.00 88.31 90 GLN A C 1
ATOM 752 O O . GLN A 1 90 ? 7.598 -9.946 -13.619 1.00 88.31 90 GLN A O 1
ATOM 757 N N . ASP A 1 91 ? 8.013 -7.925 -12.723 1.00 83.12 91 ASP A N 1
ATOM 758 C CA . ASP A 1 91 ? 9.426 -7.898 -13.100 1.00 83.12 91 ASP A CA 1
ATOM 759 C C . ASP A 1 91 ? 10.233 -8.913 -12.278 1.00 83.12 91 ASP A C 1
ATOM 761 O O . ASP A 1 91 ? 10.980 -9.699 -12.856 1.00 83.12 91 ASP A O 1
ATOM 765 N N . TYR A 1 92 ? 9.955 -9.052 -10.976 1.00 82.75 92 TYR A N 1
ATOM 766 C CA . TYR A 1 92 ? 10.510 -10.148 -10.166 1.00 82.75 92 TYR A CA 1
ATOM 767 C C . TYR A 1 92 ? 10.134 -11.535 -10.701 1.00 82.75 92 TYR A C 1
ATOM 769 O O . TYR A 1 92 ? 10.961 -12.439 -10.676 1.00 82.75 92 TYR A O 1
ATOM 777 N N . ILE A 1 93 ? 8.907 -11.730 -11.190 1.00 88.38 93 ILE A N 1
ATOM 778 C CA . ILE A 1 93 ? 8.489 -13.012 -11.782 1.00 88.38 93 ILE A CA 1
ATOM 779 C C . ILE A 1 93 ? 9.251 -13.299 -13.084 1.00 88.38 93 ILE A C 1
ATOM 781 O O . ILE A 1 93 ? 9.511 -14.463 -13.375 1.00 88.38 93 ILE A O 1
ATOM 785 N N . LYS A 1 94 ? 9.592 -12.270 -13.872 1.00 84.81 94 LYS A N 1
ATOM 786 C CA . LYS A 1 94 ? 10.372 -12.431 -15.112 1.00 84.81 94 LYS A CA 1
ATOM 787 C C . LYS A 1 94 ? 11.848 -12.713 -14.830 1.00 84.81 94 LYS A C 1
ATOM 789 O O . LYS A 1 94 ? 12.440 -13.545 -15.507 1.00 84.81 94 LYS A O 1
ATOM 794 N N . GLU A 1 95 ? 12.434 -11.986 -13.883 1.00 80.12 95 GLU A N 1
ATOM 795 C CA . GLU A 1 95 ? 13.873 -12.019 -13.592 1.00 80.12 95 GLU A CA 1
ATOM 796 C C . GLU A 1 95 ? 14.261 -13.113 -12.585 1.00 80.12 95 GLU A C 1
ATOM 798 O O . GLU A 1 95 ? 15.405 -13.563 -12.566 1.00 80.12 95 GLU A O 1
ATOM 803 N N . GLN A 1 96 ? 13.328 -13.532 -11.725 1.00 78.62 96 GLN A N 1
ATOM 804 C CA . GLN A 1 96 ? 13.548 -14.479 -10.625 1.00 78.62 96 GLN A CA 1
ATOM 805 C C . GLN A 1 96 ? 12.461 -15.570 -10.606 1.00 78.62 96 GLN A C 1
ATOM 807 O O . GLN A 1 96 ? 11.910 -15.946 -11.639 1.00 78.62 96 GLN A O 1
ATOM 812 N N . LYS A 1 97 ? 12.170 -16.141 -9.427 1.00 85.38 97 LYS A N 1
ATOM 813 C CA . LYS A 1 97 ? 11.150 -17.180 -9.246 1.00 85.38 97 LYS A CA 1
ATOM 814 C C . LYS A 1 97 ? 9.843 -16.585 -8.734 1.00 85.38 97 LYS A C 1
ATOM 816 O O . LYS A 1 97 ? 9.828 -15.720 -7.859 1.00 85.38 97 LYS A O 1
ATOM 821 N N . LEU A 1 98 ? 8.726 -17.158 -9.187 1.00 88.38 98 LEU A N 1
ATOM 822 C CA . LEU A 1 98 ? 7.388 -16.849 -8.671 1.00 88.38 98 LEU A CA 1
ATOM 823 C C . LEU A 1 98 ? 7.324 -16.912 -7.135 1.00 88.38 98 LEU A C 1
ATOM 825 O O . LEU A 1 98 ? 6.720 -16.045 -6.514 1.00 88.38 98 LEU A O 1
ATOM 829 N N . SER A 1 99 ? 7.987 -17.894 -6.516 1.00 87.62 99 SER A N 1
ATOM 830 C CA . SER A 1 99 ? 8.042 -18.052 -5.056 1.00 87.62 99 SER A CA 1
ATOM 831 C C . SER A 1 99 ? 8.550 -16.808 -4.321 1.00 87.62 99 SER A C 1
ATOM 833 O O . SER A 1 99 ? 8.095 -16.515 -3.210 1.00 87.62 99 SER A O 1
ATOM 835 N N . ASP A 1 100 ? 9.471 -16.067 -4.933 1.00 85.56 100 ASP A N 1
ATOM 836 C CA . ASP A 1 100 ? 10.108 -14.901 -4.324 1.00 85.56 100 ASP A CA 1
ATOM 837 C C . ASP A 1 100 ? 9.189 -13.686 -4.431 1.00 85.56 100 ASP A C 1
ATOM 839 O O . ASP A 1 100 ? 8.983 -12.977 -3.443 1.00 85.56 100 ASP A O 1
ATOM 843 N N . ALA A 1 101 ? 8.534 -13.512 -5.583 1.00 88.19 101 ALA A N 1
ATOM 844 C CA . ALA A 1 101 ? 7.482 -12.514 -5.763 1.00 88.19 101 ALA A CA 1
ATOM 845 C C . ALA A 1 101 ? 6.312 -12.749 -4.791 1.00 88.19 101 ALA A C 1
ATOM 847 O O . ALA A 1 101 ? 5.892 -11.831 -4.088 1.00 88.19 101 ALA A O 1
ATOM 848 N N . LEU A 1 102 ? 5.850 -13.995 -4.657 1.00 89.50 102 LEU A N 1
ATOM 849 C CA . LEU A 1 102 ? 4.801 -14.370 -3.704 1.00 89.50 102 LEU A CA 1
ATOM 850 C C . LEU A 1 102 ? 5.228 -14.145 -2.245 1.00 89.50 102 LEU A C 1
ATOM 852 O O . LEU A 1 102 ? 4.436 -13.707 -1.411 1.00 89.50 102 LEU A O 1
ATOM 856 N N . THR A 1 103 ? 6.500 -14.382 -1.921 1.00 86.56 103 THR A N 1
ATOM 857 C CA . THR A 1 103 ? 7.040 -14.082 -0.588 1.00 86.56 103 THR A CA 1
ATOM 858 C C . THR A 1 103 ? 7.110 -12.579 -0.326 1.00 86.56 103 THR A C 1
ATOM 860 O O . THR A 1 103 ? 6.820 -12.150 0.791 1.00 86.56 103 THR A O 1
ATOM 863 N N . ARG A 1 104 ? 7.438 -11.759 -1.329 1.00 85.94 104 ARG A N 1
ATOM 864 C CA . ARG A 1 104 ? 7.382 -10.292 -1.217 1.00 85.94 104 ARG A CA 1
ATOM 865 C C . ARG A 1 104 ? 5.956 -9.799 -1.007 1.00 85.94 104 ARG A C 1
ATOM 867 O O . ARG A 1 104 ? 5.744 -8.992 -0.107 1.00 85.94 104 ARG A O 1
ATOM 874 N N . LEU A 1 105 ? 4.999 -10.339 -1.760 1.00 88.31 105 LEU A N 1
ATOM 875 C CA . LEU A 1 105 ? 3.583 -10.017 -1.604 1.00 88.31 105 LEU A CA 1
ATOM 876 C C . LEU A 1 105 ? 3.084 -10.349 -0.188 1.00 88.31 105 LEU A C 1
ATOM 878 O O . LEU A 1 105 ? 2.447 -9.520 0.457 1.00 88.31 105 LEU A O 1
ATOM 882 N N . ALA A 1 106 ? 3.443 -11.521 0.346 1.00 86.19 106 ALA A N 1
ATOM 883 C CA . ALA A 1 106 ? 3.083 -11.901 1.714 1.00 86.19 106 ALA A CA 1
ATOM 884 C C . ALA A 1 106 ? 3.709 -10.976 2.781 1.00 86.19 106 ALA A C 1
ATOM 886 O O . ALA A 1 106 ? 3.075 -10.690 3.793 1.00 86.19 106 ALA A O 1
ATOM 887 N N . ASN A 1 107 ? 4.925 -10.468 2.545 1.00 83.44 107 ASN A N 1
ATOM 888 C CA . ASN A 1 107 ? 5.584 -9.483 3.414 1.00 83.44 107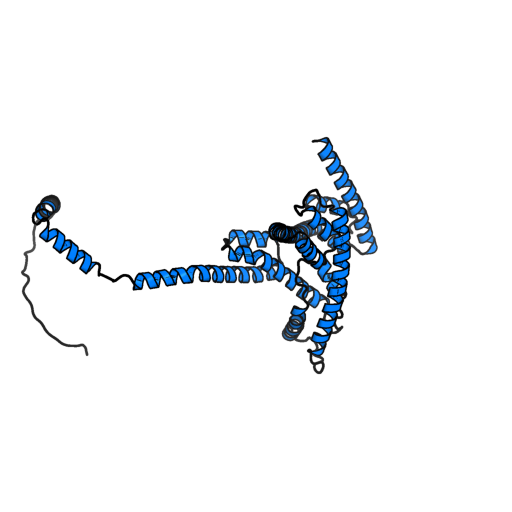 ASN A CA 1
ATOM 889 C C . ASN A 1 107 ? 5.026 -8.056 3.262 1.00 83.44 107 ASN A C 1
ATOM 891 O O . ASN A 1 107 ? 5.426 -7.164 4.006 1.00 83.44 107 ASN A O 1
ATOM 895 N N . GLY A 1 108 ? 4.113 -7.821 2.316 1.00 80.69 108 GLY A N 1
ATOM 896 C CA . GLY A 1 108 ? 3.375 -6.566 2.206 1.00 80.69 108 GLY A CA 1
ATOM 897 C C . GLY A 1 108 ? 2.288 -6.414 3.270 1.00 80.69 108 GLY A C 1
ATOM 898 O O . GLY A 1 108 ? 1.779 -5.315 3.441 1.00 80.69 108 GLY A O 1
ATOM 899 N N . PHE A 1 109 ? 1.938 -7.463 4.020 1.00 83.50 109 PHE A N 1
ATOM 900 C CA . PHE A 1 109 ? 0.907 -7.421 5.074 1.00 83.50 109 PHE A CA 1
ATOM 901 C C . PHE A 1 109 ? -0.481 -6.952 4.611 1.00 83.50 109 PHE A C 1
ATOM 903 O O . PHE A 1 109 ? -1.290 -6.470 5.402 1.00 83.50 109 PHE A O 1
ATOM 910 N N . HIS A 1 110 ? -0.740 -7.066 3.312 1.00 84.00 110 HIS A N 1
ATOM 911 C CA . HIS A 1 110 ? -1.997 -6.734 2.652 1.00 84.00 110 HIS A CA 1
ATOM 912 C C . HIS A 1 110 ? -3.186 -7.457 3.267 1.00 84.00 110 HIS A C 1
ATOM 914 O O . HIS A 1 110 ? -3.062 -8.618 3.660 1.00 84.00 110 HIS A O 1
ATOM 920 N N . ASP A 1 111 ? -4.344 -6.803 3.288 1.00 81.50 111 ASP A N 1
ATOM 921 C CA . ASP A 1 111 ? -5.591 -7.513 3.558 1.00 81.50 111 ASP A CA 1
ATOM 922 C C . ASP A 1 111 ? -5.961 -8.467 2.405 1.00 81.50 111 ASP A C 1
ATOM 924 O O . ASP A 1 111 ? -5.379 -8.446 1.318 1.00 81.50 111 ASP A O 1
ATOM 928 N N . GLU A 1 112 ? -6.934 -9.342 2.652 1.00 86.19 112 GLU A N 1
ATOM 929 C CA . GLU A 1 112 ? -7.376 -10.348 1.682 1.00 86.19 112 GLU A CA 1
ATOM 930 C C . GLU A 1 112 ? -7.785 -9.728 0.337 1.00 86.19 112 GLU A C 1
ATOM 932 O O . GLU A 1 112 ? -7.424 -10.252 -0.717 1.00 86.19 112 GLU A O 1
ATOM 937 N N . LYS A 1 113 ? -8.468 -8.576 0.355 1.00 84.62 113 LYS A N 1
ATOM 938 C CA . LYS A 1 113 ? -8.928 -7.889 -0.862 1.00 84.62 113 LYS A CA 1
ATOM 939 C C . LYS A 1 113 ? -7.758 -7.405 -1.705 1.00 84.62 113 LYS A C 1
ATOM 941 O O . LYS A 1 113 ? -7.752 -7.621 -2.914 1.00 84.62 113 LYS A O 1
ATOM 946 N N . ASN A 1 114 ? -6.751 -6.812 -1.070 1.00 86.19 114 ASN A N 1
ATOM 947 C CA . ASN A 1 114 ? -5.516 -6.413 -1.734 1.00 86.19 114 ASN A CA 1
ATOM 948 C C . ASN A 1 114 ? -4.765 -7.608 -2.333 1.00 86.19 114 ASN A C 1
ATOM 950 O O . ASN A 1 114 ? -4.341 -7.540 -3.487 1.00 86.19 114 ASN A O 1
ATOM 954 N N . VAL A 1 115 ? -4.616 -8.705 -1.578 1.00 89.19 115 VAL A N 1
ATOM 955 C CA . VAL A 1 115 ? -3.933 -9.913 -2.076 1.00 89.19 115 VAL A CA 1
ATOM 956 C C . VAL A 1 115 ? -4.642 -10.450 -3.315 1.00 89.19 115 VAL A C 1
ATOM 958 O O . VAL A 1 115 ? -3.982 -10.693 -4.324 1.00 89.19 115 VAL A O 1
ATOM 961 N N . MET A 1 116 ? -5.971 -10.586 -3.266 1.00 89.12 116 MET A N 1
ATOM 962 C CA . MET A 1 116 ? -6.759 -11.056 -4.407 1.00 89.12 116 MET A CA 1
ATOM 963 C C . MET A 1 116 ? -6.638 -10.110 -5.605 1.00 89.12 116 MET A C 1
ATOM 965 O O . MET A 1 116 ? -6.319 -10.566 -6.699 1.00 89.12 116 MET A O 1
ATOM 969 N N . PHE A 1 117 ? -6.789 -8.798 -5.392 1.00 88.69 117 PHE A N 1
ATOM 970 C CA . PHE A 1 117 ? -6.665 -7.793 -6.451 1.00 88.69 117 PHE A CA 1
ATOM 971 C C . PHE A 1 117 ? -5.309 -7.862 -7.169 1.00 88.69 117 PHE A C 1
ATOM 973 O O . PHE A 1 117 ? -5.251 -7.834 -8.401 1.00 88.69 117 PHE A O 1
ATOM 980 N N . ILE A 1 118 ? -4.216 -7.963 -6.405 1.00 89.88 118 ILE A N 1
ATOM 981 C CA . ILE A 1 118 ? -2.863 -8.067 -6.958 1.00 89.88 118 ILE A CA 1
ATOM 982 C C . ILE A 1 118 ? -2.713 -9.385 -7.714 1.00 89.88 118 ILE A C 1
ATOM 984 O O . ILE A 1 118 ? -2.304 -9.384 -8.876 1.00 89.88 118 ILE A O 1
ATOM 988 N N . MET A 1 119 ? -3.074 -10.502 -7.080 1.00 91.50 119 MET A N 1
ATOM 989 C CA . MET A 1 119 ? -2.936 -11.832 -7.666 1.00 91.50 119 MET A CA 1
ATOM 990 C C . MET A 1 119 ? -3.689 -11.942 -8.984 1.00 91.50 119 MET A C 1
ATOM 992 O O . MET A 1 119 ? -3.092 -12.375 -9.969 1.00 91.50 119 MET A O 1
ATOM 996 N N . ASP A 1 120 ? -4.936 -11.473 -9.051 1.00 90.94 120 ASP A N 1
ATOM 997 C CA . ASP A 1 120 ? -5.778 -11.499 -10.254 1.00 90.94 120 ASP A CA 1
ATOM 998 C C . ASP A 1 120 ? -5.163 -10.755 -11.444 1.00 90.94 120 ASP A C 1
ATOM 1000 O O . ASP A 1 120 ? -5.345 -11.162 -12.593 1.00 90.94 120 ASP A O 1
ATOM 1004 N N . ARG A 1 121 ? -4.353 -9.727 -11.180 1.00 91.25 121 ARG A N 1
ATOM 1005 C CA . ARG A 1 121 ? -3.708 -8.902 -12.210 1.00 91.25 121 ARG A CA 1
ATOM 1006 C C . ARG A 1 121 ? -2.290 -9.332 -12.570 1.00 91.25 121 ARG A C 1
ATOM 1008 O O . ARG A 1 121 ? -1.780 -8.905 -13.608 1.00 91.25 121 ARG A O 1
ATOM 1015 N N . LEU A 1 122 ? -1.661 -10.203 -11.781 1.00 91.38 122 LEU A N 1
ATOM 1016 C CA . LEU A 1 122 ? -0.381 -10.802 -12.158 1.00 91.38 122 LEU A CA 1
ATOM 1017 C C . LEU A 1 122 ? -0.556 -11.709 -13.383 1.00 91.38 122 LEU A C 1
ATOM 1019 O O . LEU A 1 122 ? -1.468 -12.543 -13.458 1.00 91.38 122 LEU A O 1
ATOM 1023 N N . ARG A 1 123 ? 0.363 -11.593 -14.344 1.00 90.19 123 ARG A N 1
ATOM 1024 C CA . ARG A 1 123 ? 0.442 -12.477 -15.514 1.00 90.19 123 ARG A CA 1
ATOM 1025 C C . ARG A 1 123 ? 1.109 -13.784 -15.097 1.00 90.19 123 ARG A C 1
ATOM 1027 O O . ARG A 1 123 ? 2.321 -13.949 -15.216 1.00 90.19 123 ARG A O 1
ATOM 1034 N N . LEU A 1 124 ? 0.290 -14.686 -14.568 1.00 88.56 124 LEU A N 1
ATOM 1035 C CA . LEU A 1 124 ? 0.678 -16.021 -14.116 1.00 88.56 124 LEU A CA 1
ATOM 1036 C C . LEU A 1 124 ? 0.291 -17.086 -15.152 1.00 88.56 124 LEU A C 1
ATOM 1038 O O . LEU A 1 124 ? -0.693 -16.925 -15.877 1.00 88.56 124 LEU A O 1
ATOM 1042 N N . SER A 1 125 ? 1.044 -18.189 -15.192 1.00 87.19 125 SER A N 1
ATOM 1043 C CA . SER A 1 125 ? 0.713 -19.367 -16.005 1.00 87.19 125 SER A CA 1
ATOM 1044 C C . SER A 1 125 ? -0.682 -19.909 -15.670 1.00 87.19 125 SER A C 1
ATOM 1046 O O . SER A 1 125 ? -1.083 -19.927 -14.506 1.00 87.19 125 SER A O 1
ATOM 1048 N N . LYS A 1 126 ? -1.390 -20.440 -16.677 1.00 87.62 126 LYS A N 1
ATOM 1049 C CA . LYS A 1 126 ? -2.690 -21.117 -16.500 1.00 87.62 126 LYS A CA 1
ATOM 1050 C C . LYS A 1 126 ? -2.612 -22.351 -15.592 1.00 87.62 126 LYS A C 1
ATOM 1052 O O . LYS A 1 126 ? -3.632 -22.771 -15.065 1.00 87.62 126 LYS A O 1
ATOM 1057 N N . SER A 1 127 ? -1.420 -22.925 -15.416 1.00 89.50 127 SER A N 1
ATOM 1058 C CA . SER A 1 127 ? -1.185 -24.067 -14.525 1.00 89.50 127 SER A CA 1
ATOM 1059 C C . SER A 1 127 ? -1.228 -23.706 -13.036 1.00 89.50 127 SER A C 1
ATOM 1061 O O . SER A 1 127 ? -1.217 -24.603 -12.198 1.00 89.50 127 SER A O 1
ATOM 1063 N N . ILE A 1 128 ? -1.232 -22.414 -12.689 1.00 89.31 128 ILE A N 1
ATOM 1064 C CA . ILE A 1 128 ? -1.267 -21.957 -11.300 1.00 89.31 128 ILE A CA 1
ATOM 1065 C C . ILE A 1 128 ? -2.716 -21.875 -10.831 1.00 89.31 128 ILE A C 1
ATOM 1067 O O . ILE A 1 128 ? -3.516 -21.099 -11.358 1.00 89.31 128 ILE A O 1
ATOM 1071 N N . ASP A 1 129 ? -3.032 -22.636 -9.787 1.00 91.44 129 ASP A N 1
ATOM 1072 C CA . ASP A 1 129 ? -4.301 -22.519 -9.079 1.00 91.44 129 ASP A CA 1
ATOM 1073 C C . ASP A 1 129 ? -4.300 -21.257 -8.206 1.00 91.44 129 ASP A C 1
ATOM 1075 O O . ASP A 1 129 ? -3.846 -21.249 -7.060 1.00 91.44 129 ASP A O 1
ATOM 1079 N N . ARG A 1 130 ? -4.838 -20.171 -8.768 1.00 91.00 130 ARG A N 1
ATOM 1080 C CA . ARG A 1 130 ? -4.939 -18.868 -8.099 1.00 91.00 130 ARG A CA 1
ATOM 1081 C C . ARG A 1 130 ? -5.726 -18.933 -6.794 1.00 91.00 130 ARG A C 1
ATOM 1083 O O . ARG A 1 130 ? -5.364 -18.240 -5.850 1.00 91.00 130 ARG A O 1
ATOM 1090 N N . LYS A 1 131 ? -6.773 -19.763 -6.706 1.00 90.44 131 LYS A N 1
ATOM 1091 C CA . LYS A 1 131 ? -7.584 -19.864 -5.483 1.00 90.44 131 LYS A CA 1
ATOM 1092 C C . LYS A 1 131 ? -6.762 -20.475 -4.357 1.00 90.44 131 LYS A C 1
ATOM 1094 O O . LYS A 1 131 ? -6.730 -19.929 -3.254 1.00 90.44 131 LYS A O 1
ATOM 1099 N N . LYS A 1 132 ? -6.058 -21.571 -4.647 1.00 92.56 132 LYS A N 1
ATOM 1100 C CA . LYS A 1 132 ? -5.168 -22.222 -3.680 1.00 92.56 132 LYS A CA 1
ATOM 1101 C C . LYS A 1 132 ? -4.019 -21.303 -3.255 1.00 92.56 132 LYS A C 1
ATOM 1103 O O . LYS A 1 132 ? -3.732 -21.211 -2.060 1.00 92.56 132 LYS A O 1
ATOM 1108 N N . GLU A 1 133 ? -3.398 -20.602 -4.203 1.00 91.56 133 GLU A N 1
ATOM 1109 C CA . GLU A 1 133 ? -2.318 -19.656 -3.899 1.00 91.56 133 GLU A CA 1
ATOM 1110 C C . GLU A 1 133 ? -2.802 -18.473 -3.058 1.00 91.56 133 GLU A C 1
ATOM 1112 O O . GLU A 1 133 ? -2.150 -18.137 -2.072 1.00 91.56 133 GLU A O 1
ATOM 1117 N N . ASN A 1 134 ? -3.972 -17.897 -3.358 1.00 92.62 134 ASN A N 1
ATOM 1118 C CA . ASN A 1 134 ? -4.557 -16.821 -2.552 1.00 92.62 134 ASN A CA 1
ATOM 1119 C C . ASN A 1 134 ? -4.731 -17.253 -1.089 1.00 92.62 134 ASN A C 1
ATOM 1121 O O . ASN A 1 134 ? -4.281 -16.550 -0.186 1.00 92.62 134 ASN A O 1
ATOM 1125 N N . VAL A 1 135 ? -5.305 -18.436 -0.841 1.00 92.81 135 VAL A N 1
ATOM 1126 C CA . VAL A 1 135 ? -5.487 -18.967 0.525 1.00 92.81 135 VAL A CA 1
ATOM 1127 C C . VAL A 1 135 ? -4.143 -19.145 1.241 1.00 92.81 135 VAL A C 1
ATOM 1129 O O . VAL A 1 135 ? -3.991 -18.741 2.398 1.00 92.81 135 VAL A O 1
ATOM 1132 N N . SER A 1 136 ? -3.153 -19.720 0.554 1.00 92.25 136 SER A N 1
ATOM 1133 C CA . SER A 1 136 ? -1.802 -19.913 1.093 1.00 92.25 136 SER A CA 1
ATOM 1134 C C . SER A 1 136 ? -1.133 -18.578 1.446 1.00 92.25 136 SER A C 1
ATOM 1136 O O . SER A 1 136 ? -0.601 -18.408 2.548 1.00 92.25 136 SER A O 1
ATOM 1138 N N . LEU A 1 137 ? -1.217 -17.601 0.540 1.00 92.06 137 LEU A N 1
ATOM 1139 C CA . LEU A 1 137 ? -0.660 -16.260 0.699 1.00 92.06 137 LEU A CA 1
ATOM 1140 C C . LEU A 1 137 ? -1.297 -15.501 1.854 1.00 92.06 137 LEU A C 1
ATOM 1142 O O . LEU A 1 137 ? -0.564 -14.922 2.651 1.00 92.06 137 LEU A O 1
ATOM 1146 N N . ILE A 1 138 ? -2.625 -15.528 1.977 1.00 90.62 138 ILE A N 1
ATOM 1147 C CA . ILE A 1 138 ? -3.350 -14.851 3.061 1.00 90.62 138 ILE A CA 1
ATOM 1148 C C . ILE A 1 138 ? -2.916 -15.419 4.416 1.00 90.62 138 ILE A C 1
ATOM 1150 O O . ILE A 1 138 ? -2.560 -14.662 5.320 1.00 90.62 138 ILE A O 1
ATOM 1154 N N . LYS A 1 139 ? -2.839 -16.750 4.545 1.00 91.00 139 LYS A N 1
ATOM 1155 C CA . LYS A 1 139 ? -2.380 -17.398 5.782 1.00 91.00 139 LYS A CA 1
ATOM 1156 C C . LYS A 1 139 ? -0.919 -17.064 6.104 1.00 91.00 139 LYS A C 1
ATOM 1158 O O . LYS A 1 139 ? -0.574 -16.782 7.257 1.00 91.00 139 LYS A O 1
ATOM 1163 N N . LYS A 1 140 ? -0.045 -17.079 5.091 1.00 90.44 140 LYS A N 1
ATOM 1164 C CA . LYS A 1 140 ? 1.373 -16.718 5.242 1.00 90.44 140 LYS A CA 1
ATOM 1165 C C . LYS A 1 140 ? 1.527 -15.253 5.654 1.00 90.44 140 LYS A C 1
ATOM 1167 O O . LYS A 1 140 ? 2.305 -14.962 6.555 1.00 90.44 140 LYS A O 1
ATOM 1172 N N . ASN A 1 141 ? 0.766 -14.357 5.035 1.00 89.19 141 ASN A N 1
ATOM 1173 C CA . ASN A 1 141 ? 0.723 -12.932 5.341 1.00 89.19 141 ASN A CA 1
ATOM 1174 C C . ASN A 1 141 ? 0.315 -12.691 6.805 1.00 89.19 141 ASN A C 1
ATOM 1176 O O . ASN A 1 141 ? 1.075 -12.054 7.529 1.00 89.19 141 ASN A O 1
ATOM 1180 N N . GLN A 1 142 ? -0.782 -13.296 7.276 1.00 87.88 142 GLN A N 1
ATOM 1181 C CA . GLN A 1 142 ? -1.213 -13.205 8.682 1.00 87.88 142 GLN A CA 1
ATOM 1182 C C . GLN A 1 142 ? -0.113 -13.659 9.653 1.00 87.88 142 GLN A C 1
ATOM 1184 O O . GLN A 1 142 ? 0.221 -12.957 10.606 1.00 87.88 142 GLN A O 1
ATOM 1189 N N . THR A 1 143 ? 0.521 -14.799 9.362 1.00 90.25 143 THR A N 1
ATOM 1190 C CA . THR A 1 143 ? 1.624 -15.327 10.183 1.00 90.25 143 THR A CA 1
ATOM 1191 C C . THR A 1 143 ? 2.810 -14.358 10.229 1.00 90.25 143 THR A C 1
ATOM 1193 O O . THR A 1 143 ? 3.368 -14.085 11.294 1.00 90.25 143 THR A O 1
ATOM 1196 N N . LEU A 1 144 ? 3.211 -13.817 9.074 1.00 88.25 144 LEU A N 1
ATOM 1197 C CA . LEU A 1 144 ? 4.312 -12.858 8.979 1.00 88.25 144 LEU A CA 1
ATOM 1198 C C . LEU A 1 144 ? 3.971 -11.537 9.675 1.00 88.25 144 LEU A C 1
ATOM 1200 O O . LEU A 1 144 ? 4.851 -10.935 10.289 1.00 88.25 144 LEU A O 1
ATOM 1204 N N . GLN A 1 145 ? 2.712 -11.106 9.621 1.00 87.50 145 GLN A N 1
ATOM 1205 C CA . GLN A 1 145 ? 2.232 -9.901 10.287 1.00 87.50 145 GLN A CA 1
ATOM 1206 C C . GLN A 1 145 ? 2.360 -10.019 11.810 1.00 87.50 145 GLN A C 1
ATOM 1208 O O . GLN A 1 145 ? 2.903 -9.120 12.452 1.00 87.50 145 GLN A O 1
ATOM 1213 N N . GLU A 1 146 ? 1.948 -11.144 12.397 1.00 89.38 146 GLU A N 1
ATOM 1214 C CA . GLU A 1 146 ? 2.115 -11.403 13.834 1.00 89.38 146 GLU A CA 1
ATOM 1215 C C . GLU A 1 146 ? 3.591 -11.427 14.251 1.00 89.38 146 GLU A C 1
ATOM 1217 O O . GLU A 1 146 ? 3.973 -10.849 15.273 1.00 89.38 146 GLU A O 1
ATOM 1222 N N . GLN A 1 147 ? 4.445 -12.066 13.448 1.00 89.62 147 GLN A N 1
ATOM 1223 C CA . GLN A 1 147 ? 5.889 -12.084 13.686 1.00 89.62 147 GLN A CA 1
ATOM 1224 C C . GLN A 1 147 ? 6.505 -10.684 13.580 1.00 89.62 147 GLN A C 1
ATOM 1226 O O . GLN A 1 147 ? 7.392 -10.341 14.368 1.00 89.62 147 GLN A O 1
ATOM 1231 N N . ALA A 1 148 ? 6.048 -9.876 12.622 1.00 87.62 148 ALA A N 1
ATOM 1232 C CA . ALA A 1 148 ? 6.494 -8.502 12.449 1.00 87.62 148 ALA A CA 1
ATOM 1233 C C . ALA A 1 148 ? 6.104 -7.645 13.657 1.00 87.62 148 ALA A C 1
ATOM 1235 O O . ALA A 1 148 ? 6.978 -6.982 14.208 1.00 87.62 148 ALA A O 1
ATOM 1236 N N . ILE A 1 149 ? 4.854 -7.722 14.127 1.00 89.56 149 ILE A N 1
ATOM 1237 C CA . ILE A 1 149 ? 4.385 -6.998 15.322 1.00 89.56 149 ILE A CA 1
ATOM 1238 C C . ILE A 1 149 ? 5.264 -7.328 16.532 1.00 89.56 149 ILE A C 1
ATOM 1240 O O . ILE A 1 149 ? 5.794 -6.416 17.163 1.00 89.56 149 ILE A O 1
ATOM 1244 N N . LYS A 1 150 ? 5.522 -8.618 16.798 1.00 90.94 150 LYS A N 1
ATOM 1245 C CA . LYS A 1 150 ? 6.409 -9.040 17.899 1.00 90.94 150 LYS A CA 1
ATOM 1246 C C . LYS A 1 150 ? 7.803 -8.413 17.783 1.00 90.94 150 LYS A C 1
ATOM 124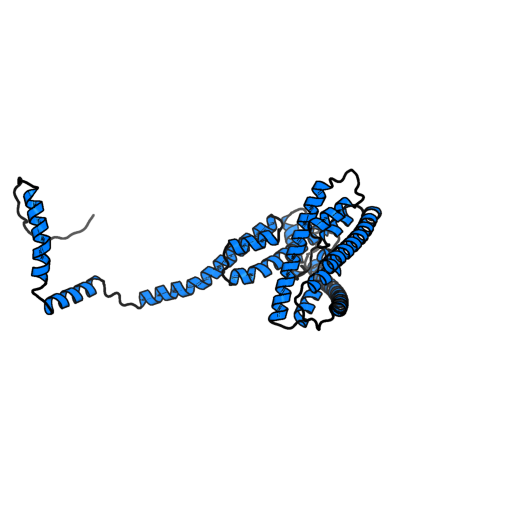8 O O . LYS A 1 150 ? 8.296 -7.819 18.736 1.00 90.94 150 LYS A O 1
ATOM 1253 N N . LYS A 1 151 ? 8.427 -8.487 16.601 1.00 89.88 151 LYS A N 1
ATOM 1254 C CA . LYS A 1 151 ? 9.758 -7.898 16.354 1.00 89.88 151 LYS A CA 1
ATOM 1255 C C . LYS A 1 151 ? 9.766 -6.374 16.494 1.00 89.88 151 LYS A C 1
ATOM 1257 O O . LYS A 1 151 ? 10.758 -5.810 16.952 1.00 89.88 151 LYS A O 1
ATOM 1262 N N . LEU A 1 152 ? 8.702 -5.701 16.062 1.00 89.62 152 LEU A N 1
ATOM 1263 C CA . LEU A 1 152 ? 8.578 -4.249 16.159 1.00 89.62 152 LEU A CA 1
ATOM 1264 C C . LEU A 1 152 ? 8.378 -3.805 17.612 1.00 89.62 152 LEU A C 1
ATOM 1266 O O . LEU A 1 152 ? 9.023 -2.842 18.015 1.00 89.62 152 LEU A O 1
ATOM 1270 N N . ASN A 1 153 ? 7.601 -4.535 18.416 1.00 90.62 153 ASN A N 1
ATOM 1271 C CA . ASN A 1 153 ? 7.446 -4.239 19.845 1.00 90.62 153 ASN A CA 1
ATOM 1272 C C . ASN A 1 153 ? 8.767 -4.385 20.611 1.00 90.62 153 ASN A C 1
ATOM 1274 O O . ASN A 1 153 ? 9.092 -3.526 21.426 1.00 90.62 153 ASN A O 1
ATOM 1278 N N . GLU A 1 154 ? 9.597 -5.379 20.284 1.00 90.25 154 GLU A N 1
ATOM 1279 C CA . GLU A 1 154 ? 10.952 -5.472 20.854 1.00 90.25 154 GLU A CA 1
ATOM 1280 C C . GLU A 1 154 ? 11.835 -4.272 20.469 1.00 90.25 154 GLU A C 1
ATOM 1282 O O . GLU A 1 154 ? 12.545 -3.712 21.306 1.00 90.25 154 GLU A O 1
ATOM 1287 N N . LYS A 1 155 ? 11.751 -3.793 19.220 1.00 88.12 155 LYS A N 1
ATOM 1288 C CA . LYS A 1 155 ? 12.451 -2.561 18.815 1.00 88.12 155 LYS A CA 1
ATOM 1289 C C . LYS A 1 155 ? 11.928 -1.329 19.551 1.00 88.12 155 LYS A C 1
ATOM 1291 O O . LYS A 1 155 ? 12.726 -0.471 19.918 1.00 88.12 155 LYS A O 1
ATOM 1296 N N . ILE A 1 156 ? 10.616 -1.235 19.761 1.00 86.88 156 ILE A N 1
ATOM 1297 C CA . ILE A 1 156 ? 9.993 -0.131 20.496 1.00 86.88 156 ILE A CA 1
ATOM 1298 C C . ILE A 1 156 ? 10.504 -0.097 21.935 1.00 86.88 156 ILE A C 1
ATOM 1300 O O . ILE A 1 156 ? 10.924 0.968 22.377 1.00 86.88 156 ILE A O 1
ATOM 1304 N N . LYS A 1 157 ? 10.574 -1.242 22.629 1.00 86.56 157 LYS A N 1
ATOM 1305 C CA . LYS A 1 157 ? 11.159 -1.330 23.980 1.00 86.56 157 LYS A CA 1
ATOM 1306 C C . LYS A 1 157 ? 12.580 -0.764 24.025 1.00 86.56 157 LYS A C 1
ATOM 1308 O O . LYS A 1 157 ? 12.880 0.064 24.880 1.00 86.56 157 LYS A O 1
ATOM 1313 N N . ASN A 1 158 ? 13.422 -1.137 23.061 1.00 85.44 158 ASN A N 1
ATOM 1314 C CA . ASN A 1 158 ? 14.794 -0.626 22.971 1.00 85.44 158 ASN A CA 1
ATOM 1315 C C . ASN A 1 158 ? 14.843 0.886 22.702 1.00 85.44 158 ASN A C 1
ATOM 1317 O O . ASN A 1 158 ? 15.663 1.595 23.284 1.00 85.44 158 ASN A O 1
ATOM 1321 N N . ILE A 1 159 ? 13.956 1.399 21.842 1.00 84.38 159 ILE A N 1
ATOM 1322 C CA . ILE A 1 159 ? 13.846 2.841 21.587 1.00 84.38 159 ILE A CA 1
ATOM 1323 C C . ILE A 1 159 ? 13.424 3.573 22.862 1.00 84.38 159 ILE A C 1
ATOM 1325 O O . ILE A 1 159 ? 14.054 4.571 23.202 1.00 84.38 159 ILE A O 1
ATOM 1329 N N . ILE A 1 160 ? 12.413 3.072 23.574 1.00 81.50 160 ILE A N 1
ATOM 1330 C CA . ILE A 1 160 ? 11.929 3.657 24.831 1.00 81.50 160 ILE A CA 1
ATOM 1331 C C . ILE A 1 160 ? 13.049 3.687 25.869 1.00 81.50 160 ILE A C 1
ATOM 1333 O O . ILE A 1 160 ? 13.279 4.730 26.464 1.00 81.50 160 ILE A O 1
ATOM 1337 N N . PHE A 1 161 ? 13.799 2.594 26.028 1.00 78.88 161 PHE A N 1
ATOM 1338 C CA . PHE A 1 161 ? 14.936 2.542 26.952 1.00 78.88 161 PHE A CA 1
ATOM 1339 C C . PHE A 1 161 ? 16.027 3.574 26.611 1.00 78.88 161 PHE A C 1
ATOM 1341 O O . PHE A 1 161 ? 16.696 4.094 27.496 1.00 78.88 161 PHE A O 1
ATOM 1348 N N . SER A 1 162 ? 16.196 3.906 25.326 1.00 77.12 162 SER A N 1
ATOM 1349 C CA . SER A 1 162 ? 17.143 4.937 24.869 1.00 77.12 162 SER A CA 1
ATOM 1350 C C . SER A 1 162 ? 16.652 6.380 25.055 1.00 77.12 162 SER A C 1
ATOM 1352 O O . SER A 1 162 ? 17.360 7.330 24.701 1.00 77.12 162 SER A O 1
ATOM 1354 N N . ILE A 1 163 ? 15.402 6.574 25.473 1.00 76.31 163 ILE A N 1
ATOM 1355 C CA . ILE A 1 163 ? 14.832 7.887 25.771 1.00 76.31 163 ILE A CA 1
ATOM 1356 C C . ILE A 1 163 ? 14.984 8.063 27.279 1.00 76.31 163 ILE A C 1
ATOM 1358 O O . ILE A 1 163 ? 14.312 7.390 28.049 1.00 76.31 163 ILE A O 1
ATOM 1362 N N . ASP A 1 164 ? 15.931 8.911 27.685 1.00 60.84 164 ASP A N 1
ATOM 1363 C CA . ASP A 1 164 ? 16.242 9.143 29.095 1.00 60.84 164 ASP A CA 1
ATOM 1364 C C . ASP A 1 164 ? 15.003 9.700 29.813 1.00 60.84 164 ASP A C 1
ATOM 1366 O O . ASP A 1 164 ? 14.563 10.822 29.566 1.00 60.84 164 ASP A O 1
ATOM 1370 N N . THR A 1 165 ? 14.401 8.885 30.679 1.00 56.97 165 THR A N 1
ATOM 1371 C CA . THR A 1 165 ? 13.141 9.189 31.373 1.00 56.97 165 THR A CA 1
ATOM 1372 C C . THR A 1 165 ? 13.298 10.221 32.491 1.00 56.97 165 THR A C 1
ATOM 1374 O O . THR A 1 165 ? 12.312 10.550 33.147 1.00 56.97 165 THR A O 1
ATOM 1377 N N . LYS A 1 166 ? 14.511 10.743 32.745 1.00 50.88 166 LYS A N 1
ATOM 1378 C CA . LYS A 1 166 ? 14.704 11.891 33.658 1.00 50.88 166 LYS A CA 1
ATOM 1379 C C . LYS A 1 166 ? 14.014 13.153 33.155 1.00 50.88 166 LYS A C 1
ATOM 1381 O O . LYS A 1 166 ? 13.649 14.027 33.936 1.00 50.88 166 LYS A O 1
ATOM 1386 N N . GLU A 1 167 ? 13.797 13.209 31.856 1.00 47.94 167 GLU A N 1
ATOM 1387 C CA . GLU A 1 167 ? 13.032 14.228 31.188 1.00 47.94 167 GLU A CA 1
ATOM 1388 C C . GLU A 1 167 ? 11.604 13.694 31.001 1.00 47.94 167 GLU A C 1
ATOM 1390 O O . GLU A 1 167 ? 11.253 13.112 29.976 1.00 47.94 167 GLU A O 1
ATOM 1395 N N . ASN A 1 168 ? 10.736 13.938 31.991 1.00 48.06 168 ASN A N 1
ATOM 1396 C CA . ASN A 1 168 ? 9.301 14.127 31.740 1.00 48.06 168 ASN A CA 1
ATOM 1397 C C . ASN A 1 168 ? 9.148 15.389 30.871 1.00 48.06 168 ASN A C 1
ATOM 1399 O O . ASN A 1 168 ? 8.570 16.392 31.294 1.00 48.06 168 ASN A O 1
ATOM 1403 N N . VAL A 1 169 ? 9.736 15.371 29.672 1.00 53.47 169 VAL A N 1
ATOM 1404 C CA . VAL A 1 169 ? 9.578 16.403 28.662 1.00 53.47 169 VAL A CA 1
ATOM 1405 C C . VAL A 1 169 ? 8.140 16.269 28.226 1.00 53.47 169 VAL A C 1
ATOM 1407 O O . VAL A 1 169 ? 7.767 15.475 27.363 1.00 53.47 169 VAL A O 1
ATOM 1410 N N . LEU A 1 170 ? 7.308 17.052 28.901 1.00 50.66 170 LEU A N 1
ATOM 1411 C CA . LEU A 1 170 ? 6.128 17.635 28.313 1.00 50.66 170 LEU A CA 1
ATOM 1412 C C . LEU A 1 170 ? 6.535 18.009 26.882 1.00 50.66 170 LEU A C 1
ATOM 1414 O O . LEU A 1 170 ? 7.415 18.854 26.722 1.00 50.66 170 LEU A O 1
ATOM 1418 N N . LEU A 1 171 ? 5.972 17.316 25.882 1.00 54.19 171 LEU A N 1
ATOM 1419 C CA . LEU A 1 171 ? 6.164 17.526 24.439 1.00 54.19 171 LEU A CA 1
ATOM 1420 C C . LEU A 1 171 ? 5.750 18.962 24.070 1.00 54.19 171 LEU A C 1
ATOM 1422 O O . LEU A 1 171 ? 4.710 19.199 23.463 1.00 54.19 171 LEU A O 1
ATOM 1426 N N . THR A 1 172 ? 6.518 19.940 24.529 1.00 57.06 172 THR A N 1
ATOM 1427 C CA . THR A 1 172 ? 6.181 21.366 24.510 1.00 57.06 172 THR A CA 1
ATOM 1428 C C . THR A 1 172 ? 6.813 22.046 23.312 1.00 57.06 172 THR A C 1
ATOM 1430 O O . THR A 1 172 ? 6.297 23.061 22.849 1.00 57.06 172 THR A O 1
ATOM 1433 N N . SER A 1 173 ? 7.870 21.451 22.746 1.00 67.31 173 SER A N 1
ATOM 1434 C CA . SER A 1 173 ? 8.508 21.912 21.520 1.00 67.31 173 SER A CA 1
ATOM 1435 C C . SER A 1 173 ? 8.276 20.946 20.350 1.00 67.31 173 SER A C 1
ATOM 1437 O O . SER A 1 173 ? 8.410 19.726 20.458 1.00 67.31 173 SER A O 1
ATOM 1439 N N . LYS A 1 174 ? 7.982 21.512 19.173 1.00 74.00 174 LYS A N 1
ATOM 1440 C CA . LYS A 1 174 ? 7.872 20.773 17.901 1.00 74.00 174 LYS A CA 1
ATOM 1441 C C . LYS A 1 174 ? 9.177 20.042 17.533 1.00 74.00 174 LYS A C 1
ATOM 1443 O O . LYS A 1 174 ? 9.147 19.019 16.858 1.00 74.00 174 LYS A O 1
ATOM 1448 N N . ILE A 1 175 ? 10.317 20.566 17.994 1.00 75.12 175 ILE A N 1
ATOM 1449 C CA . ILE A 1 175 ? 11.660 20.037 17.722 1.00 75.12 175 ILE A CA 1
ATOM 1450 C C . ILE A 1 175 ? 11.892 18.713 18.464 1.00 75.12 175 ILE A C 1
ATOM 1452 O O . ILE A 1 175 ? 12.389 17.753 17.872 1.00 75.12 175 ILE A O 1
ATOM 1456 N N . GLU A 1 176 ? 11.516 18.619 19.741 1.00 72.12 176 GLU A N 1
ATOM 1457 C CA . GLU A 1 176 ? 11.647 17.367 20.503 1.00 72.12 176 GLU A CA 1
ATOM 1458 C C . GLU A 1 176 ? 10.703 16.283 20.016 1.00 72.12 176 GLU A C 1
ATOM 1460 O O . GLU A 1 176 ? 11.099 15.118 19.933 1.00 72.12 176 GLU A O 1
ATOM 1465 N N . GLU A 1 177 ? 9.487 16.667 19.640 1.00 76.06 177 GLU A N 1
ATOM 1466 C CA . GLU A 1 177 ? 8.533 15.754 19.026 1.00 76.06 177 GLU A CA 1
ATOM 1467 C C . GLU A 1 177 ? 9.124 15.110 17.762 1.00 76.06 177 GLU A C 1
ATOM 1469 O O . GLU A 1 177 ? 9.142 13.884 17.632 1.00 76.06 177 GLU A O 1
ATOM 1474 N N . GLU A 1 178 ? 9.699 15.910 16.863 1.00 78.69 178 GLU A N 1
ATOM 1475 C CA . GLU A 1 178 ? 10.336 15.404 15.646 1.00 78.69 178 GLU A CA 1
ATOM 1476 C C . GLU A 1 178 ? 11.579 14.547 15.946 1.00 78.69 178 GLU A C 1
ATOM 1478 O O . GLU A 1 178 ? 11.799 13.515 15.301 1.00 78.69 178 GLU A O 1
ATOM 1483 N N . ARG A 1 179 ? 12.368 14.901 16.972 1.00 79.44 179 ARG A N 1
ATOM 1484 C CA . ARG A 1 179 ? 13.504 14.087 17.442 1.00 79.44 179 ARG A CA 1
ATOM 1485 C C . ARG A 1 179 ? 13.050 12.699 17.900 1.00 79.44 179 ARG A C 1
ATOM 1487 O O . ARG A 1 179 ? 13.682 11.703 17.542 1.00 79.44 179 ARG A O 1
ATOM 1494 N N . ILE A 1 180 ? 11.965 12.625 18.671 1.00 77.06 180 ILE A N 1
ATOM 1495 C CA . ILE A 1 180 ? 11.402 11.364 19.173 1.00 77.06 180 ILE A CA 1
ATOM 1496 C C . ILE A 1 180 ? 10.818 10.545 18.019 1.00 77.06 180 ILE A C 1
ATOM 1498 O O . ILE A 1 180 ? 11.163 9.370 17.884 1.00 77.06 180 ILE A O 1
ATOM 1502 N N . LEU A 1 181 ? 10.010 11.153 17.142 1.00 80.69 181 LEU A N 1
ATOM 1503 C CA . LEU A 1 181 ? 9.450 10.475 15.965 1.00 80.69 181 LEU A CA 1
ATOM 1504 C C . LEU A 1 181 ? 10.552 9.878 15.078 1.00 80.69 181 LEU A C 1
ATOM 1506 O O . LEU A 1 181 ? 10.450 8.730 14.639 1.00 80.69 181 LEU A O 1
ATOM 1510 N N . ASN A 1 182 ? 11.661 10.596 14.891 1.00 82.75 182 ASN A N 1
ATOM 1511 C CA . ASN A 1 182 ? 12.798 10.103 14.117 1.00 82.75 182 ASN A CA 1
ATOM 1512 C C . ASN A 1 182 ? 13.462 8.852 14.716 1.00 82.75 182 ASN A C 1
ATOM 1514 O O . ASN A 1 182 ? 13.938 8.010 13.948 1.00 82.75 182 ASN A O 1
ATOM 1518 N N . LYS A 1 183 ? 13.433 8.648 16.043 1.00 81.75 183 LYS A N 1
ATOM 1519 C CA . LYS A 1 183 ? 13.906 7.386 16.651 1.00 81.75 183 LYS A CA 1
ATOM 1520 C C . LYS A 1 183 ? 13.066 6.184 16.194 1.00 81.75 183 LYS A C 1
ATOM 1522 O O . LYS A 1 183 ? 13.604 5.095 15.977 1.00 81.75 183 LYS A O 1
ATOM 1527 N N . PHE A 1 184 ? 11.773 6.393 15.942 1.00 81.19 184 PHE A N 1
ATOM 1528 C CA . PHE A 1 184 ? 10.857 5.374 15.421 1.00 81.19 184 PHE A CA 1
ATOM 1529 C C . PHE A 1 184 ? 10.956 5.166 13.902 1.00 81.19 184 PHE A C 1
ATOM 1531 O O . PHE A 1 184 ? 10.344 4.254 13.353 1.00 81.19 184 PHE A O 1
ATOM 1538 N N . ARG A 1 185 ? 11.793 5.909 13.173 1.00 80.62 185 ARG A N 1
ATOM 1539 C CA . ARG A 1 185 ? 11.958 5.680 11.726 1.00 80.62 185 ARG A CA 1
ATOM 1540 C C . ARG A 1 185 ? 12.456 4.266 11.392 1.00 80.62 185 ARG A C 1
ATOM 1542 O O . ARG A 1 185 ? 12.156 3.732 10.328 1.00 80.62 185 ARG A O 1
ATOM 1549 N N . SER A 1 186 ? 13.198 3.640 12.307 1.00 76.44 186 SER A N 1
ATOM 1550 C CA . SER A 1 186 ? 13.718 2.271 12.164 1.00 76.44 186 SER A CA 1
ATOM 1551 C C . SER A 1 186 ? 12.652 1.169 12.296 1.00 76.44 186 SER A C 1
ATOM 1553 O O . SER A 1 186 ? 12.907 0.024 11.899 1.00 76.44 186 SER A O 1
ATOM 1555 N N . ILE A 1 187 ? 11.474 1.504 12.836 1.00 77.69 187 ILE A N 1
ATOM 1556 C CA . ILE A 1 187 ? 10.315 0.606 12.940 1.00 77.69 187 ILE A CA 1
ATOM 1557 C C . ILE A 1 187 ? 9.308 0.814 11.805 1.00 77.69 187 ILE A C 1
ATOM 1559 O O . ILE A 1 187 ? 8.379 0.021 11.686 1.00 77.69 187 ILE A O 1
ATOM 1563 N N . ALA A 1 188 ? 9.497 1.838 10.960 1.00 72.69 188 ALA A N 1
ATOM 1564 C CA . ALA A 1 188 ? 8.670 2.044 9.778 1.00 72.69 188 ALA A CA 1
ATOM 1565 C C . ALA A 1 188 ? 8.697 0.770 8.923 1.00 72.69 188 ALA A C 1
ATOM 1567 O O . ALA A 1 188 ? 9.787 0.347 8.507 1.00 72.69 188 ALA A O 1
ATOM 1568 N N . PRO A 1 189 ? 7.536 0.137 8.675 1.00 69.00 189 PRO A N 1
ATOM 1569 C CA . PRO A 1 189 ? 7.484 -1.017 7.799 1.00 69.00 189 PRO A CA 1
ATOM 1570 C C . PRO A 1 189 ? 8.038 -0.597 6.441 1.00 69.00 189 PRO A C 1
ATOM 1572 O O . PRO A 1 189 ? 7.690 0.462 5.924 1.00 69.00 189 PRO A O 1
ATOM 1575 N N . ARG A 1 190 ? 8.966 -1.388 5.906 1.00 67.50 190 ARG A N 1
ATOM 1576 C CA . ARG A 1 190 ? 9.519 -1.183 4.567 1.00 67.50 190 ARG A CA 1
ATOM 1577 C C . ARG A 1 190 ? 8.928 -2.264 3.685 1.00 67.50 190 ARG A C 1
ATOM 1579 O O . ARG A 1 190 ? 9.277 -3.433 3.846 1.00 67.50 190 ARG A O 1
ATOM 1586 N N . GLY A 1 191 ? 8.019 -1.889 2.798 1.00 67.75 191 GLY A N 1
ATOM 1587 C CA . GLY A 1 191 ? 7.343 -2.849 1.935 1.00 67.75 191 GLY A CA 1
ATOM 1588 C C . GLY A 1 191 ? 6.155 -2.238 1.210 1.00 67.75 191 GLY A C 1
ATOM 1589 O O . GLY A 1 191 ? 5.852 -1.059 1.351 1.00 67.75 191 GLY A O 1
ATOM 1590 N N . PHE A 1 192 ? 5.463 -3.056 0.428 1.00 65.88 192 PHE A N 1
ATOM 1591 C CA . PHE A 1 192 ? 4.339 -2.613 -0.397 1.00 65.88 192 PHE A CA 1
ATOM 1592 C C . PHE A 1 192 ? 3.010 -2.439 0.359 1.00 65.88 192 PHE A C 1
ATOM 1594 O O . PHE A 1 192 ? 1.978 -2.195 -0.264 1.00 65.88 192 PHE A O 1
ATOM 1601 N N . SER A 1 193 ? 3.022 -2.498 1.693 1.00 73.25 193 SER A N 1
ATOM 1602 C CA . SER A 1 193 ? 1.835 -2.352 2.544 1.00 73.25 193 SER A CA 1
ATOM 1603 C C . SER A 1 193 ? 1.072 -1.050 2.272 1.00 73.25 193 SER A C 1
ATOM 1605 O O . SER A 1 193 ? 1.681 0.020 2.209 1.00 73.25 193 SER A O 1
ATOM 1607 N N . ASP A 1 194 ? -0.260 -1.112 2.148 1.00 72.19 194 ASP A N 1
ATOM 1608 C CA . ASP A 1 194 ? -1.087 0.110 2.147 1.00 72.19 194 ASP A CA 1
ATOM 1609 C C . ASP A 1 194 ? -1.225 0.704 3.550 1.00 72.19 194 ASP A C 1
ATOM 1611 O O . ASP A 1 194 ? -0.922 0.084 4.570 1.00 72.19 194 ASP A O 1
ATOM 1615 N N . ALA A 1 195 ? -1.750 1.929 3.586 1.00 73.88 195 ALA A N 1
ATOM 1616 C CA . ALA A 1 195 ? -2.066 2.647 4.806 1.00 73.88 195 ALA A CA 1
ATOM 1617 C C . ALA A 1 195 ? -2.966 1.854 5.769 1.00 73.88 195 ALA A C 1
ATOM 1619 O O . ALA A 1 195 ? -2.781 1.989 6.976 1.00 73.88 195 ALA A O 1
ATOM 1620 N N . LYS A 1 196 ? -3.899 1.018 5.290 1.00 78.12 196 LYS A N 1
ATOM 1621 C CA . LYS A 1 196 ? -4.814 0.245 6.148 1.00 78.12 196 LYS A CA 1
ATOM 1622 C C . LYS A 1 196 ? -4.085 -0.916 6.827 1.00 78.12 196 LYS A C 1
ATOM 1624 O O . LYS A 1 196 ? -4.173 -1.064 8.045 1.00 78.12 196 LYS A O 1
ATOM 1629 N N . SER A 1 197 ? -3.308 -1.687 6.075 1.00 80.06 197 SER A N 1
ATOM 1630 C CA . SER A 1 197 ? -2.435 -2.743 6.593 1.00 80.06 197 SER A CA 1
ATOM 1631 C C . SER A 1 197 ? -1.402 -2.202 7.579 1.00 80.06 197 SER A C 1
ATOM 1633 O O . SER A 1 197 ? -1.194 -2.781 8.647 1.00 80.06 197 SER A O 1
ATOM 1635 N N . LEU A 1 198 ? -0.788 -1.061 7.257 1.00 81.12 198 LEU A N 1
ATOM 1636 C CA . LEU A 1 198 ? 0.135 -0.373 8.160 1.00 81.12 198 LEU A CA 1
ATOM 1637 C C . LEU A 1 198 ? -0.575 0.094 9.427 1.00 81.12 198 LEU A C 1
ATOM 1639 O O . LEU A 1 198 ? -0.070 -0.137 10.521 1.00 81.12 198 LEU A O 1
ATOM 1643 N N . SER A 1 199 ? -1.756 0.696 9.282 1.00 83.19 199 SER A N 1
ATOM 1644 C CA . SER A 1 199 ? -2.581 1.140 10.406 1.00 83.19 199 SER A CA 1
ATOM 1645 C C . SER A 1 199 ? -2.863 -0.001 11.370 1.00 83.19 199 SER A C 1
ATOM 1647 O O . SER A 1 199 ? -2.590 0.132 12.555 1.00 83.19 199 SER A O 1
ATOM 1649 N N . PHE A 1 200 ? -3.301 -1.149 10.854 1.00 85.19 200 PHE A N 1
ATOM 1650 C CA . PHE A 1 200 ? -3.564 -2.332 11.665 1.00 85.19 200 PHE A CA 1
ATOM 1651 C C . PHE A 1 200 ? -2.331 -2.815 12.439 1.00 85.19 200 PHE A C 1
ATOM 1653 O O . PHE A 1 200 ? -2.443 -3.167 13.613 1.00 85.19 200 PHE A O 1
ATOM 1660 N N . ILE A 1 201 ? -1.154 -2.840 11.800 1.00 86.50 201 ILE A N 1
ATOM 1661 C CA . ILE A 1 201 ? 0.096 -3.207 12.479 1.00 86.50 201 ILE A CA 1
ATOM 1662 C C . ILE A 1 201 ? 0.386 -2.203 13.592 1.00 86.50 201 ILE A C 1
ATOM 1664 O O . ILE A 1 201 ? 0.609 -2.614 14.725 1.00 86.50 201 ILE A O 1
ATOM 1668 N N . ILE A 1 202 ? 0.349 -0.907 13.272 1.00 86.50 202 ILE A N 1
ATOM 1669 C CA . ILE A 1 202 ? 0.672 0.203 14.178 1.00 86.50 202 ILE A CA 1
ATOM 1670 C C . ILE A 1 202 ? -0.268 0.232 15.387 1.00 86.50 202 ILE A C 1
ATOM 1672 O O . ILE A 1 202 ? 0.188 0.453 16.507 1.00 86.50 202 ILE A O 1
ATOM 1676 N N . ASP A 1 203 ? -1.555 -0.054 15.193 1.00 87.62 203 ASP A N 1
ATOM 1677 C CA . ASP A 1 203 ? -2.554 -0.076 16.266 1.00 87.62 203 ASP A CA 1
ATOM 1678 C C . ASP A 1 203 ? -2.294 -1.203 17.290 1.00 87.62 203 ASP A C 1
ATOM 1680 O O . ASP A 1 203 ? -2.725 -1.107 18.443 1.00 87.62 203 ASP A O 1
ATOM 1684 N N . LYS A 1 204 ? -1.542 -2.240 16.892 1.00 90.00 204 LYS A N 1
ATOM 1685 C CA . LYS A 1 204 ? -1.098 -3.358 17.741 1.00 90.00 204 LYS A CA 1
ATOM 1686 C C . LYS A 1 204 ? 0.306 -3.174 18.325 1.00 90.00 204 LYS A C 1
ATOM 1688 O O . LYS A 1 204 ? 0.805 -4.084 18.987 1.00 90.00 204 LYS A O 1
ATOM 1693 N N . LEU A 1 205 ? 0.960 -2.045 18.053 1.00 89.06 205 LEU A N 1
ATOM 1694 C CA . LEU A 1 205 ? 2.280 -1.766 18.601 1.00 89.06 205 LEU A CA 1
ATOM 1695 C C . LEU A 1 205 ? 2.189 -1.179 20.013 1.00 89.06 205 LEU A C 1
ATOM 1697 O O . LEU A 1 205 ? 1.316 -0.358 20.316 1.00 89.06 205 LEU A O 1
ATOM 1701 N N . ASP A 1 206 ? 3.144 -1.566 20.856 1.00 87.62 206 ASP A N 1
ATOM 1702 C CA . ASP A 1 206 ? 3.198 -1.213 22.279 1.00 87.62 206 ASP A CA 1
ATOM 1703 C C . ASP A 1 206 ? 3.805 0.186 22.490 1.00 87.62 206 ASP A C 1
ATOM 1705 O O . ASP A 1 206 ? 4.821 0.362 23.165 1.00 87.62 206 ASP A O 1
ATOM 1709 N N . PHE A 1 207 ? 3.208 1.204 21.862 1.00 82.69 207 PHE A N 1
ATOM 1710 C CA . PHE A 1 207 ? 3.637 2.587 22.061 1.00 82.69 207 PHE A CA 1
ATOM 1711 C C . PHE A 1 207 ? 3.299 3.085 23.473 1.00 82.69 207 PHE A C 1
ATOM 1713 O O . PHE A 1 207 ? 2.206 2.801 23.972 1.00 82.69 207 PHE A O 1
ATOM 1720 N N . PRO A 1 208 ? 4.181 3.883 24.101 1.00 77.50 208 PRO A N 1
ATOM 1721 C CA . PRO A 1 208 ? 3.891 4.505 25.385 1.00 77.50 208 PRO A CA 1
ATOM 1722 C C . PRO A 1 208 ? 2.723 5.488 25.306 1.00 77.50 208 PRO A C 1
ATOM 1724 O O . PRO A 1 208 ? 2.532 6.164 24.296 1.00 77.50 208 PRO A O 1
ATOM 1727 N N . THR A 1 209 ? 2.000 5.640 26.415 1.00 76.94 209 THR A N 1
ATOM 1728 C CA . THR A 1 209 ? 0.845 6.549 26.530 1.00 76.94 209 THR A CA 1
ATOM 1729 C C . THR A 1 209 ? 1.206 8.026 26.380 1.00 76.94 209 THR A C 1
ATOM 1731 O O . THR A 1 209 ? 0.353 8.828 26.014 1.00 76.94 209 THR A O 1
ATOM 1734 N N . TRP A 1 210 ? 2.463 8.392 26.634 1.00 75.19 210 TRP A N 1
ATOM 1735 C CA . TRP A 1 210 ? 2.957 9.761 26.497 1.00 75.19 210 TRP A CA 1
ATOM 1736 C C . TRP A 1 210 ? 3.257 10.168 25.044 1.00 75.19 210 TRP A C 1
ATOM 1738 O O . TRP A 1 210 ? 3.524 11.343 24.804 1.00 75.19 210 TRP A O 1
ATOM 1748 N N . ILE A 1 211 ? 3.176 9.253 24.063 1.00 74.75 211 ILE A N 1
ATOM 1749 C CA . ILE A 1 211 ? 3.239 9.612 22.637 1.00 74.75 211 ILE A CA 1
ATOM 1750 C C . ILE A 1 211 ? 1.856 9.534 21.997 1.00 74.75 211 ILE A C 1
ATOM 1752 O O . ILE A 1 211 ? 1.120 8.561 22.153 1.00 74.75 211 ILE A O 1
ATOM 1756 N N . THR A 1 212 ? 1.523 10.538 21.186 1.00 80.12 212 THR A N 1
ATOM 1757 C CA . THR A 1 212 ? 0.303 10.520 20.375 1.00 80.12 212 THR A CA 1
ATOM 1758 C C . THR A 1 212 ? 0.400 9.450 19.284 1.00 80.12 212 THR A C 1
ATOM 1760 O O . THR A 1 212 ? 1.130 9.607 18.302 1.00 80.12 212 THR A O 1
ATOM 1763 N N . ARG A 1 213 ? -0.377 8.372 19.435 1.00 81.94 213 ARG A N 1
ATOM 1764 C CA . ARG A 1 213 ? -0.431 7.253 18.479 1.00 81.94 213 ARG A CA 1
ATOM 1765 C C . ARG A 1 213 ? -0.753 7.708 17.053 1.00 81.94 213 ARG A C 1
ATOM 1767 O O . ARG A 1 213 ? -0.125 7.224 16.118 1.00 81.94 213 ARG A O 1
ATOM 1774 N N . GLU A 1 214 ? -1.664 8.667 16.898 1.00 83.56 214 GLU A N 1
ATOM 1775 C CA . GLU A 1 214 ? -2.072 9.171 15.581 1.00 83.56 214 GLU A CA 1
ATOM 1776 C C . GLU A 1 214 ? -0.905 9.815 14.823 1.00 83.56 214 GLU A C 1
ATOM 1778 O O . GLU A 1 214 ? -0.644 9.486 13.671 1.00 83.56 214 GLU A O 1
ATOM 1783 N N . LYS A 1 215 ? -0.101 10.639 15.500 1.00 80.81 215 LYS A N 1
ATOM 1784 C CA . LYS A 1 215 ? 1.066 11.280 14.883 1.00 80.81 215 LYS A CA 1
ATOM 1785 C C . LYS A 1 215 ? 2.145 10.274 14.486 1.00 80.81 215 LYS A C 1
ATOM 1787 O O . LYS A 1 215 ? 2.747 10.397 13.420 1.00 80.81 215 LYS A O 1
ATOM 1792 N N . ILE A 1 216 ? 2.380 9.250 15.314 1.00 81.94 216 ILE A N 1
ATOM 1793 C CA . ILE A 1 216 ? 3.271 8.140 14.941 1.00 81.94 216 ILE A CA 1
ATOM 1794 C C . ILE A 1 216 ? 2.734 7.440 13.692 1.00 81.94 216 ILE A C 1
ATOM 1796 O O . ILE A 1 216 ? 3.496 7.158 12.768 1.00 81.94 216 ILE A O 1
ATOM 1800 N N . LYS A 1 217 ? 1.432 7.159 13.654 1.00 84.94 217 LYS A N 1
ATOM 1801 C CA . LYS A 1 217 ? 0.778 6.473 12.541 1.00 84.94 217 LYS A CA 1
ATOM 1802 C C . LYS A 1 217 ? 0.950 7.244 11.236 1.00 84.94 217 LYS A C 1
ATOM 1804 O O . LYS A 1 217 ? 1.462 6.680 10.268 1.00 84.94 217 LYS A O 1
ATOM 1809 N N . GLU A 1 218 ? 0.641 8.537 11.244 1.00 83.12 218 GLU A N 1
ATOM 1810 C CA . GLU A 1 218 ? 0.870 9.440 10.114 1.00 83.12 218 GLU A CA 1
ATOM 1811 C C . GLU A 1 218 ? 2.343 9.441 9.673 1.00 83.12 218 GLU A C 1
ATOM 1813 O O . GLU A 1 218 ? 2.642 9.267 8.487 1.00 83.12 218 GLU A O 1
ATOM 1818 N N . PHE A 1 219 ? 3.279 9.566 10.620 1.00 83.56 219 PHE A N 1
ATOM 1819 C CA . PHE A 1 219 ? 4.716 9.569 10.339 1.00 83.56 219 PHE A CA 1
ATOM 1820 C C . PHE A 1 219 ? 5.197 8.260 9.693 1.00 83.56 219 PHE A C 1
ATOM 1822 O O . PHE A 1 219 ? 5.937 8.284 8.703 1.00 83.56 219 PHE A O 1
ATOM 1829 N N . LEU A 1 220 ? 4.798 7.104 10.228 1.00 83.38 220 LEU A N 1
ATOM 1830 C CA . LEU A 1 220 ? 5.234 5.799 9.724 1.00 83.38 220 LEU A CA 1
ATOM 1831 C C . LEU A 1 220 ? 4.604 5.476 8.361 1.00 83.38 220 LEU A C 1
ATOM 1833 O O . LEU A 1 220 ? 5.313 4.995 7.471 1.00 83.38 220 LEU A O 1
ATOM 1837 N N .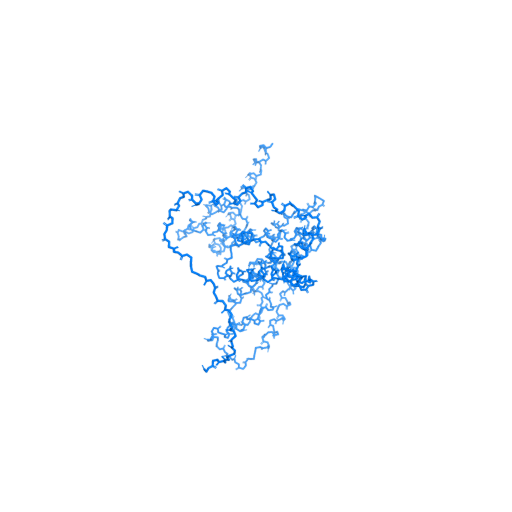 ILE A 1 221 ? 3.321 5.797 8.157 1.00 81.94 221 ILE A N 1
ATOM 1838 C CA . ILE A 1 221 ? 2.639 5.620 6.863 1.00 81.94 221 ILE A CA 1
ATOM 1839 C C . ILE A 1 221 ? 3.289 6.498 5.790 1.00 81.94 221 ILE A C 1
ATOM 1841 O O . ILE A 1 221 ? 3.632 6.000 4.712 1.00 81.94 221 ILE A O 1
ATOM 1845 N N . ARG A 1 222 ? 3.545 7.778 6.098 1.00 80.00 222 ARG A N 1
ATOM 1846 C CA . ARG A 1 222 ? 4.224 8.705 5.180 1.00 80.00 222 ARG A CA 1
ATOM 1847 C C . ARG A 1 222 ? 5.618 8.201 4.796 1.00 80.00 222 ARG A C 1
ATOM 1849 O O . ARG A 1 222 ? 5.996 8.269 3.627 1.00 80.00 222 ARG A O 1
ATOM 1856 N N . ASN A 1 223 ? 6.380 7.665 5.752 1.00 80.62 223 ASN A N 1
ATOM 1857 C CA . ASN A 1 223 ? 7.696 7.081 5.470 1.00 80.62 223 ASN A CA 1
ATOM 1858 C C . ASN A 1 223 ? 7.613 5.879 4.514 1.00 80.62 223 ASN A C 1
ATOM 1860 O O . ASN A 1 223 ? 8.470 5.758 3.635 1.00 80.62 223 ASN A O 1
ATOM 1864 N N . ASN A 1 224 ? 6.593 5.022 4.635 1.00 79.62 224 ASN A N 1
ATOM 1865 C CA . ASN A 1 224 ? 6.412 3.903 3.707 1.00 79.62 224 ASN A CA 1
ATOM 1866 C C . ASN A 1 224 ? 6.045 4.379 2.290 1.00 79.62 224 ASN A C 1
ATOM 1868 O O . ASN A 1 224 ? 6.649 3.934 1.315 1.00 79.62 224 ASN A O 1
ATOM 1872 N N . GLN A 1 225 ? 5.124 5.342 2.164 1.00 77.44 225 GLN A N 1
ATOM 1873 C CA . GLN A 1 225 ? 4.768 5.943 0.866 1.00 77.44 225 GLN A CA 1
ATOM 1874 C C . GLN A 1 225 ? 5.984 6.581 0.173 1.00 77.44 225 GLN A C 1
ATOM 1876 O O . GLN A 1 225 ? 6.179 6.423 -1.036 1.00 77.44 225 GLN A O 1
ATOM 1881 N N . ASN A 1 226 ? 6.840 7.253 0.950 1.00 78.81 226 ASN A N 1
ATOM 1882 C CA . ASN A 1 226 ? 8.101 7.820 0.474 1.00 78.81 226 ASN A CA 1
ATOM 1883 C C . ASN A 1 226 ? 9.042 6.727 -0.056 1.00 78.81 226 ASN A C 1
ATOM 1885 O O . ASN A 1 226 ? 9.532 6.824 -1.182 1.00 78.81 226 ASN A O 1
ATOM 1889 N N . PHE A 1 227 ? 9.240 5.653 0.717 1.00 79.19 227 PHE A N 1
ATOM 1890 C CA . PHE A 1 227 ? 10.058 4.507 0.312 1.00 79.19 227 PHE A CA 1
ATOM 1891 C C . PHE A 1 227 ? 9.564 3.877 -0.999 1.00 79.19 227 PHE A C 1
ATOM 1893 O O . PHE A 1 227 ? 10.364 3.666 -1.911 1.00 79.19 227 PHE A O 1
ATOM 1900 N N . LEU A 1 228 ? 8.257 3.636 -1.123 1.00 75.38 228 LEU A N 1
ATOM 1901 C CA . LEU A 1 228 ? 7.656 3.024 -2.310 1.00 75.38 228 LEU A CA 1
ATOM 1902 C C . LEU A 1 228 ? 7.802 3.878 -3.562 1.00 75.38 228 LEU A C 1
ATOM 1904 O O . LEU A 1 228 ? 8.213 3.383 -4.614 1.00 75.38 228 LEU A O 1
ATOM 1908 N N . THR A 1 229 ? 7.512 5.172 -3.444 1.00 76.38 229 THR A N 1
ATOM 1909 C CA . THR A 1 229 ? 7.637 6.085 -4.581 1.00 76.38 229 THR A CA 1
ATOM 1910 C C . THR A 1 229 ? 9.092 6.179 -5.030 1.00 76.38 229 THR A C 1
ATOM 1912 O O . THR A 1 229 ? 9.375 6.065 -6.222 1.00 76.38 229 THR A O 1
ATOM 1915 N N . LYS A 1 230 ? 10.037 6.302 -4.087 1.00 81.25 230 LYS A N 1
ATOM 1916 C CA . LYS A 1 230 ? 11.472 6.308 -4.403 1.00 81.25 230 LYS A CA 1
ATOM 1917 C C . LYS A 1 230 ? 11.901 5.021 -5.096 1.00 81.25 230 LYS A C 1
ATOM 1919 O O . LYS A 1 230 ? 12.564 5.099 -6.122 1.00 81.25 230 LYS A O 1
ATOM 1924 N N . HIS A 1 231 ? 11.462 3.863 -4.601 1.00 79.06 231 HIS A N 1
ATOM 1925 C CA . HIS A 1 231 ? 11.762 2.571 -5.217 1.00 79.06 231 HIS A CA 1
ATOM 1926 C C . HIS A 1 231 ? 11.279 2.492 -6.675 1.00 79.06 231 HIS A C 1
ATOM 1928 O O . HIS A 1 231 ? 11.990 1.948 -7.516 1.00 79.06 231 HIS A O 1
ATOM 1934 N N . LYS A 1 232 ? 10.103 3.049 -7.002 1.00 74.50 232 LYS A N 1
ATOM 1935 C CA . LYS A 1 232 ? 9.616 3.125 -8.394 1.00 74.50 232 LYS A CA 1
ATOM 1936 C C . LYS A 1 232 ? 10.461 4.069 -9.252 1.00 74.50 232 LYS A C 1
ATOM 1938 O O . LYS A 1 232 ? 10.743 3.765 -10.406 1.00 74.50 232 LYS A O 1
ATOM 1943 N N . LEU A 1 233 ? 10.843 5.218 -8.702 1.00 79.44 233 LEU A N 1
ATOM 1944 C CA . LEU A 1 233 ? 11.572 6.249 -9.439 1.00 79.44 233 LEU A CA 1
ATOM 1945 C C . LEU A 1 233 ? 13.040 5.877 -9.682 1.00 79.44 233 LEU A C 1
ATOM 1947 O O . LEU A 1 233 ? 13.579 6.235 -10.722 1.00 79.44 233 LEU A O 1
ATOM 1951 N N . THR A 1 234 ? 13.686 5.144 -8.772 1.00 83.25 234 THR A N 1
ATOM 1952 C CA . THR A 1 234 ? 15.105 4.762 -8.876 1.00 83.25 234 THR A CA 1
ATOM 1953 C C . THR A 1 234 ? 15.499 4.142 -10.228 1.00 83.25 234 THR A C 1
ATOM 1955 O O . THR A 1 234 ? 16.423 4.672 -10.842 1.00 83.25 234 THR A O 1
ATOM 1958 N N . PRO A 1 235 ? 14.848 3.080 -10.744 1.00 78.06 235 PRO A N 1
ATOM 1959 C CA . PRO A 1 235 ? 15.214 2.514 -12.045 1.00 78.06 235 PRO A CA 1
ATOM 1960 C C . PRO A 1 235 ? 14.999 3.500 -13.201 1.00 78.06 235 PRO A C 1
ATOM 1962 O O . PRO A 1 235 ? 15.813 3.543 -14.119 1.00 78.06 235 PRO A O 1
ATOM 1965 N N . MET A 1 236 ? 13.962 4.342 -13.136 1.00 78.31 236 MET A N 1
ATOM 1966 C CA . MET A 1 236 ? 13.708 5.365 -14.158 1.00 78.31 236 MET A CA 1
ATOM 1967 C C . MET A 1 236 ? 14.813 6.428 -14.171 1.00 78.31 236 MET A C 1
ATOM 1969 O O . MET A 1 236 ? 15.354 6.754 -15.228 1.00 78.31 236 MET A O 1
ATOM 1973 N N . ILE A 1 237 ? 15.218 6.889 -12.987 1.00 79.06 237 ILE A N 1
ATOM 1974 C CA . ILE A 1 237 ? 16.343 7.810 -12.800 1.00 79.06 237 ILE A CA 1
ATOM 1975 C C . ILE A 1 237 ? 17.643 7.190 -13.333 1.00 79.06 237 ILE A C 1
ATOM 1977 O O . ILE A 1 237 ? 18.408 7.863 -14.026 1.00 79.06 237 ILE A O 1
ATOM 1981 N N . HIS A 1 238 ? 17.884 5.903 -13.058 1.00 78.62 238 HIS A N 1
ATOM 1982 C CA . HIS A 1 238 ? 19.048 5.185 -13.580 1.00 78.62 238 HIS A CA 1
ATOM 1983 C C . HIS A 1 238 ? 19.045 5.088 -15.109 1.00 78.62 238 HIS A C 1
ATOM 1985 O O . HIS A 1 238 ? 20.099 5.217 -15.723 1.00 78.62 238 HIS A O 1
ATOM 1991 N N . SER A 1 239 ? 17.866 4.942 -15.720 1.00 74.94 239 SER A N 1
ATOM 1992 C CA . SER A 1 239 ? 17.689 4.950 -17.179 1.00 74.94 239 SER A CA 1
ATOM 1993 C C . SER A 1 239 ? 17.742 6.340 -17.830 1.00 74.94 239 SER A C 1
ATOM 1995 O O . SER A 1 239 ? 17.512 6.439 -19.031 1.00 74.94 239 SER A O 1
ATOM 1997 N N . LEU A 1 240 ? 18.041 7.403 -17.068 1.00 68.88 240 LEU A N 1
ATOM 1998 C CA . LEU A 1 240 ? 18.096 8.790 -17.552 1.00 68.88 240 LEU A CA 1
ATOM 1999 C C . LEU A 1 240 ? 16.774 9.252 -18.191 1.00 68.88 240 LEU A C 1
ATOM 2001 O O . LEU A 1 240 ? 16.764 9.923 -19.223 1.00 68.88 240 LEU A O 1
ATOM 2005 N N . CYS A 1 241 ? 15.644 8.862 -17.594 1.00 70.50 241 CYS A N 1
ATOM 2006 C CA . CYS A 1 241 ? 14.330 9.223 -18.111 1.00 70.50 241 CYS A CA 1
ATOM 2007 C C . CYS A 1 241 ? 14.110 10.744 -18.119 1.00 70.50 241 CYS A C 1
ATOM 2009 O O . CYS A 1 241 ? 14.557 11.461 -17.221 1.00 70.50 241 CYS A O 1
ATOM 2011 N N . ASP A 1 242 ? 13.352 11.231 -19.100 1.00 70.19 242 ASP A N 1
ATOM 2012 C CA . ASP A 1 242 ? 13.014 12.647 -19.177 1.00 70.19 242 ASP A CA 1
ATOM 2013 C C . ASP A 1 242 ? 12.048 13.095 -18.059 1.00 70.19 242 ASP A C 1
ATOM 2015 O O . ASP A 1 242 ? 11.414 12.306 -17.346 1.00 70.19 242 ASP A O 1
ATOM 2019 N N . LYS A 1 243 ? 11.914 14.417 -17.917 1.00 74.62 243 LYS A N 1
ATOM 2020 C CA . LYS A 1 243 ? 11.010 15.037 -16.943 1.00 74.62 243 LYS A CA 1
ATOM 2021 C C . LYS A 1 243 ? 9.551 14.599 -17.137 1.00 74.62 243 LYS A C 1
ATOM 2023 O O . LYS A 1 243 ? 8.841 14.431 -16.149 1.00 74.62 243 LYS A O 1
ATOM 2028 N N . GLN A 1 244 ? 9.101 14.394 -18.376 1.00 76.38 244 GLN A N 1
ATOM 2029 C CA . GLN A 1 244 ? 7.712 14.020 -18.660 1.00 76.38 244 GLN A CA 1
ATOM 2030 C C . GLN A 1 244 ? 7.397 12.611 -18.142 1.00 76.38 244 GLN A C 1
ATOM 2032 O O . GLN A 1 244 ? 6.296 12.365 -17.642 1.00 76.38 244 GLN A O 1
ATOM 2037 N N . ALA A 1 245 ? 8.359 11.690 -18.211 1.00 73.94 245 ALA A N 1
ATOM 2038 C CA . ALA A 1 245 ? 8.246 10.354 -17.644 1.00 73.94 245 ALA A CA 1
ATOM 2039 C C . ALA A 1 245 ? 8.148 10.395 -16.110 1.00 73.94 245 ALA A C 1
ATOM 2041 O O . ALA A 1 245 ? 7.305 9.701 -15.536 1.00 73.94 245 ALA A O 1
ATOM 2042 N N . LEU A 1 246 ? 8.943 11.246 -15.449 1.00 76.81 246 LEU A N 1
ATOM 2043 C CA . LEU A 1 246 ? 8.835 11.476 -14.002 1.00 76.81 246 LEU A CA 1
ATOM 2044 C C . LEU A 1 246 ? 7.473 12.081 -13.633 1.00 76.81 246 LEU A C 1
ATOM 2046 O O . LEU A 1 246 ? 6.809 11.593 -12.717 1.00 76.81 246 LEU A O 1
ATOM 2050 N N . ASP A 1 247 ? 7.016 13.091 -14.374 1.00 78.31 247 ASP A N 1
ATOM 2051 C CA . ASP A 1 247 ? 5.732 13.758 -14.133 1.00 78.31 247 ASP A CA 1
ATOM 2052 C C . ASP A 1 247 ? 4.547 12.792 -14.258 1.00 78.31 247 ASP A C 1
ATOM 2054 O O . ASP A 1 247 ? 3.638 12.836 -13.426 1.00 78.31 247 ASP A O 1
ATOM 2058 N N . LYS A 1 248 ? 4.588 11.855 -15.214 1.00 75.62 248 LYS A N 1
ATOM 2059 C CA . LYS A 1 248 ? 3.579 10.789 -15.334 1.00 75.62 248 LYS A CA 1
ATOM 2060 C C . LYS A 1 248 ? 3.516 9.898 -14.095 1.00 75.62 248 LYS A C 1
ATOM 2062 O O . LYS A 1 248 ? 2.427 9.476 -13.714 1.00 75.62 248 LYS A O 1
ATOM 2067 N N . VAL A 1 249 ? 4.645 9.613 -13.441 1.00 74.50 249 VAL A N 1
ATOM 2068 C CA . VAL A 1 249 ? 4.641 8.822 -12.200 1.00 74.50 249 VAL A CA 1
ATOM 2069 C C . VAL A 1 249 ? 3.950 9.579 -11.076 1.00 74.50 249 VAL A C 1
ATOM 2071 O O . VAL A 1 249 ? 3.112 8.999 -10.392 1.00 74.50 249 VAL A O 1
ATOM 2074 N N . PHE A 1 250 ? 4.253 10.863 -10.902 1.00 76.25 250 PHE A N 1
ATOM 2075 C CA . PHE A 1 250 ? 3.614 11.672 -9.864 1.00 76.25 250 PHE A CA 1
ATOM 2076 C C . PHE A 1 250 ? 2.115 11.872 -10.120 1.00 76.25 250 PHE A C 1
ATOM 2078 O O . PHE A 1 250 ? 1.321 11.721 -9.195 1.00 76.25 250 PHE A O 1
ATOM 2085 N N . GLN A 1 251 ? 1.714 12.084 -11.379 1.00 73.31 251 GLN A N 1
ATOM 2086 C CA . GLN A 1 251 ? 0.300 12.132 -11.773 1.00 73.31 251 GLN A CA 1
ATOM 2087 C C . GLN A 1 251 ? -0.443 10.826 -11.467 1.00 73.31 251 GLN A C 1
ATOM 2089 O O . GLN A 1 251 ? -1.618 10.857 -11.118 1.00 73.31 251 GLN A O 1
ATOM 2094 N N . GLN A 1 252 ? 0.231 9.679 -11.592 1.00 67.06 252 GLN A N 1
ATOM 2095 C CA . GLN A 1 252 ? -0.359 8.377 -11.278 1.00 67.06 252 GLN A CA 1
ATOM 2096 C C . GLN A 1 252 ? -0.470 8.134 -9.772 1.00 67.06 252 GLN A C 1
ATOM 2098 O O . GLN A 1 252 ? -1.465 7.580 -9.324 1.00 67.06 252 GLN A O 1
ATOM 2103 N N . VAL A 1 253 ? 0.553 8.494 -8.993 1.00 64.44 253 VAL A N 1
ATOM 2104 C CA . VAL A 1 253 ? 0.631 8.135 -7.567 1.00 64.44 253 VAL A CA 1
ATOM 2105 C C . VAL A 1 253 ? -0.179 9.102 -6.690 1.00 64.44 253 VAL A C 1
ATOM 2107 O O . VAL A 1 253 ? -0.593 8.690 -5.613 1.00 64.44 253 VAL A O 1
ATOM 2110 N N . SER A 1 254 ? -0.424 10.341 -7.152 1.00 63.75 254 SER A N 1
ATOM 2111 C CA . SER A 1 254 ? -1.166 11.411 -6.450 1.00 63.75 254 SER A CA 1
ATOM 2112 C C . SER A 1 254 ? -0.823 11.459 -4.961 1.00 63.75 254 SER A C 1
ATOM 2114 O O . SER A 1 254 ? -1.575 11.045 -4.076 1.00 63.75 254 SER A O 1
ATOM 2116 N N . LEU A 1 255 ? 0.398 11.904 -4.689 1.00 66.44 255 LEU A N 1
ATOM 2117 C CA . LEU A 1 255 ? 0.904 11.991 -3.330 1.00 66.44 255 LEU A CA 1
ATOM 2118 C C . LEU A 1 255 ? 0.336 13.241 -2.641 1.00 66.44 255 LEU A C 1
ATOM 2120 O O . LEU A 1 255 ? 0.011 14.222 -3.310 1.00 66.44 255 LEU A O 1
ATOM 2124 N N . PRO A 1 256 ? 0.260 13.265 -1.298 1.00 67.00 256 PRO A N 1
ATOM 2125 C CA . PRO A 1 256 ? 0.036 14.511 -0.575 1.00 67.00 256 PRO A CA 1
ATOM 2126 C C . PRO A 1 256 ? 1.035 15.573 -1.045 1.00 67.00 256 PRO A C 1
ATOM 2128 O O . PRO A 1 256 ? 2.224 15.279 -1.133 1.00 67.00 256 PRO A O 1
ATOM 2131 N N . GLU A 1 257 ? 0.577 16.798 -1.307 1.00 71.25 257 GLU A N 1
ATOM 2132 C CA . GLU A 1 257 ? 1.359 17.857 -1.971 1.00 71.25 257 GLU A CA 1
ATOM 2133 C C . GLU A 1 257 ? 2.761 18.052 -1.366 1.00 71.25 257 GLU A C 1
ATOM 2135 O O . GLU A 1 257 ? 3.768 18.086 -2.074 1.00 71.25 257 GLU A O 1
ATOM 2140 N N . ASN A 1 258 ? 2.847 18.070 -0.033 1.00 70.94 258 ASN A N 1
ATOM 2141 C CA . ASN A 1 258 ? 4.114 18.193 0.691 1.00 70.94 258 ASN A CA 1
ATOM 2142 C C . ASN A 1 258 ? 5.064 17.010 0.452 1.00 70.94 258 ASN A C 1
ATOM 2144 O O . ASN A 1 258 ? 6.275 17.193 0.348 1.00 70.94 258 ASN A O 1
ATOM 2148 N N . LEU A 1 259 ? 4.521 15.793 0.385 1.00 69.56 259 LEU A N 1
ATOM 2149 C CA . LEU A 1 259 ? 5.294 14.581 0.126 1.00 69.56 259 LEU A CA 1
ATOM 2150 C C . LEU A 1 259 ? 5.699 14.498 -1.350 1.00 69.56 259 LEU A C 1
ATOM 2152 O O . LEU A 1 259 ? 6.822 14.103 -1.659 1.00 69.56 259 LEU A O 1
ATOM 2156 N N . GLU A 1 260 ? 4.808 14.904 -2.254 1.00 81.12 260 GLU A N 1
ATOM 2157 C CA . GLU A 1 260 ? 5.095 14.991 -3.681 1.00 81.12 260 GLU A CA 1
ATOM 2158 C C . GLU A 1 260 ? 6.266 15.935 -3.944 1.00 81.12 260 GLU A C 1
ATOM 2160 O O . GLU A 1 260 ? 7.229 15.548 -4.605 1.00 81.12 260 GLU A O 1
ATOM 2165 N N . LYS A 1 261 ? 6.221 17.144 -3.374 1.00 82.06 261 LYS A N 1
ATOM 2166 C CA . LYS A 1 261 ? 7.290 18.137 -3.495 1.00 82.06 261 LYS A CA 1
ATOM 2167 C C . LYS A 1 261 ? 8.635 17.584 -3.018 1.00 82.06 261 LYS A C 1
ATOM 2169 O O . LYS A 1 261 ? 9.614 17.645 -3.758 1.00 82.06 261 LYS A O 1
ATOM 2174 N N . GLU A 1 262 ? 8.664 16.977 -1.831 1.00 81.75 262 GLU A N 1
ATOM 2175 C CA . GLU A 1 262 ? 9.868 16.365 -1.252 1.00 81.75 262 GLU A CA 1
ATOM 2176 C C . GLU A 1 262 ? 10.466 15.286 -2.175 1.00 81.75 262 GLU A C 1
ATOM 2178 O O . GLU A 1 262 ? 11.678 15.233 -2.407 1.00 81.75 262 GLU A O 1
ATOM 2183 N N . ILE A 1 263 ? 9.620 14.415 -2.734 1.00 81.94 263 ILE A N 1
ATOM 2184 C CA . ILE A 1 263 ? 10.079 13.322 -3.599 1.00 81.94 263 ILE A CA 1
ATOM 2185 C C . ILE A 1 263 ? 10.478 13.843 -4.984 1.00 81.94 263 ILE A C 1
ATOM 2187 O O . ILE A 1 263 ? 11.437 13.327 -5.559 1.00 81.94 263 ILE A O 1
ATOM 2191 N N . ARG A 1 264 ? 9.813 14.879 -5.508 1.00 84.69 264 ARG A N 1
ATOM 2192 C CA . ARG A 1 264 ? 10.197 15.554 -6.759 1.00 84.69 264 ARG A CA 1
ATOM 2193 C C . ARG A 1 264 ? 11.578 16.183 -6.652 1.00 84.69 264 ARG A C 1
ATOM 2195 O O . ARG A 1 264 ? 12.413 15.938 -7.519 1.00 84.69 264 ARG A O 1
ATOM 2202 N N . GLU A 1 265 ? 11.842 16.936 -5.587 1.00 85.00 265 GLU A N 1
ATOM 2203 C CA . GLU A 1 265 ? 13.159 17.534 -5.333 1.00 85.00 265 GLU A CA 1
ATOM 2204 C C . GLU A 1 265 ? 14.248 16.458 -5.248 1.00 85.00 265 GLU A C 1
ATOM 2206 O O . GLU A 1 265 ? 15.290 16.562 -5.902 1.00 85.00 265 GLU A O 1
ATOM 2211 N N . TRP A 1 266 ? 13.979 15.371 -4.516 1.00 88.94 266 TRP A N 1
ATOM 2212 C CA . TRP A 1 266 ? 14.877 14.219 -4.455 1.00 88.94 266 TRP A CA 1
ATOM 2213 C C . TRP A 1 266 ? 15.117 13.580 -5.833 1.00 88.94 266 TRP A C 1
ATOM 2215 O O . TRP A 1 266 ? 16.266 13.300 -6.179 1.00 88.94 266 TRP A O 1
ATOM 2225 N N . ALA A 1 267 ? 14.064 13.363 -6.626 1.00 84.75 267 ALA A N 1
ATOM 2226 C CA . ALA A 1 267 ? 14.149 12.707 -7.930 1.00 84.75 267 ALA A CA 1
ATOM 2227 C C . ALA A 1 267 ? 14.930 13.551 -8.943 1.00 84.75 267 ALA A C 1
ATOM 2229 O O . ALA A 1 267 ? 15.779 13.021 -9.661 1.00 84.75 267 ALA A O 1
ATOM 2230 N N . ILE A 1 268 ? 14.697 14.866 -8.957 1.00 81.88 268 ILE A N 1
ATOM 2231 C CA . ILE A 1 268 ? 15.440 15.819 -9.789 1.00 81.88 268 ILE A CA 1
ATOM 2232 C C . ILE A 1 268 ? 16.918 15.796 -9.403 1.00 81.88 268 ILE A C 1
ATOM 2234 O O . ILE A 1 268 ? 17.771 15.614 -10.269 1.00 81.88 268 ILE A O 1
ATOM 2238 N N . LYS A 1 269 ? 17.229 15.908 -8.104 1.00 85.12 269 LYS A N 1
ATOM 2239 C CA . LYS A 1 269 ? 18.613 15.863 -7.613 1.00 85.12 269 LYS A CA 1
ATOM 2240 C C . LYS A 1 269 ? 19.316 14.566 -8.024 1.00 85.12 269 LYS A C 1
ATOM 2242 O O . LYS A 1 269 ? 20.421 14.612 -8.551 1.00 85.12 269 LYS A O 1
ATOM 2247 N N . LYS A 1 270 ? 18.666 13.416 -7.830 1.00 84.75 270 LYS A N 1
ATOM 2248 C CA . LYS A 1 270 ? 19.228 12.108 -8.195 1.00 84.75 270 LYS A CA 1
ATOM 2249 C C . LYS A 1 270 ? 19.398 11.931 -9.702 1.00 84.75 270 LYS A C 1
ATOM 2251 O O . LYS A 1 270 ? 20.375 11.320 -10.121 1.00 84.75 270 LYS A O 1
ATOM 2256 N N . SER A 1 271 ? 18.499 12.497 -10.504 1.00 79.62 271 SER A N 1
ATOM 2257 C CA . SER A 1 271 ? 18.639 12.521 -11.965 1.00 79.62 271 SER A CA 1
ATOM 2258 C C . SER A 1 271 ? 19.863 13.327 -12.383 1.00 79.62 271 SER A C 1
ATOM 2260 O O . SER A 1 271 ? 20.672 12.829 -13.159 1.00 79.62 271 SER A O 1
ATOM 2262 N N . TRP A 1 272 ? 20.058 14.521 -11.813 1.00 77.56 272 TRP A N 1
ATOM 2263 C CA . TRP A 1 272 ? 21.256 15.329 -12.054 1.00 77.56 272 TRP A CA 1
ATOM 2264 C C . TRP A 1 272 ? 22.544 14.610 -11.656 1.00 77.56 272 TRP A C 1
ATOM 2266 O O . TRP A 1 272 ? 23.477 14.571 -12.452 1.00 77.56 272 TRP A O 1
ATOM 2276 N N . GLU A 1 273 ? 22.587 14.009 -10.463 1.00 82.94 273 GLU A N 1
ATOM 2277 C CA . GLU A 1 273 ? 23.738 13.221 -10.000 1.00 82.94 273 GLU A CA 1
ATOM 2278 C C . GLU A 1 273 ? 24.059 12.076 -10.974 1.00 82.94 273 GLU A C 1
ATOM 2280 O O . GLU A 1 273 ? 25.216 11.884 -11.347 1.00 82.94 273 GLU A O 1
ATOM 2285 N N . ASN A 1 274 ? 23.035 11.351 -11.437 1.00 77.94 274 ASN A N 1
ATOM 2286 C CA . ASN A 1 274 ? 23.219 10.239 -12.361 1.00 77.94 274 ASN A CA 1
ATOM 2287 C C . ASN A 1 274 ? 23.681 10.715 -13.751 1.00 77.94 274 ASN A C 1
ATOM 2289 O O . ASN A 1 274 ? 24.661 10.189 -14.277 1.00 77.94 274 ASN A O 1
ATOM 2293 N N . HIS A 1 275 ? 23.064 11.764 -14.310 1.00 75.06 275 HIS A N 1
ATOM 2294 C CA . HIS A 1 275 ? 23.517 12.390 -15.559 1.00 75.06 275 HIS A CA 1
ATOM 2295 C C . HIS A 1 275 ? 24.975 12.849 -15.468 1.00 75.06 275 HIS A C 1
ATOM 2297 O O . HIS A 1 275 ? 25.768 12.561 -16.363 1.00 75.06 275 HIS A O 1
ATOM 2303 N N . TYR A 1 276 ? 25.343 13.527 -14.378 1.00 76.81 276 TYR A N 1
ATOM 2304 C CA . TYR A 1 276 ? 26.705 14.011 -14.176 1.00 76.81 276 TYR A CA 1
ATOM 2305 C C . TYR A 1 276 ? 27.707 12.855 -14.107 1.00 76.81 276 TYR A C 1
ATOM 2307 O O . TYR A 1 276 ? 28.731 12.906 -14.781 1.00 76.81 276 TYR A O 1
ATOM 2315 N N . SER A 1 277 ? 27.374 11.773 -13.395 1.00 78.12 277 SER A N 1
ATOM 2316 C CA . SER A 1 277 ? 28.238 10.587 -13.295 1.00 78.12 277 SER A CA 1
ATOM 2317 C C . SER A 1 277 ? 28.510 9.901 -14.644 1.00 78.12 277 SER A C 1
ATOM 2319 O O . SER A 1 277 ? 29.577 9.321 -14.838 1.00 78.12 277 SER A O 1
ATOM 2321 N N . VAL A 1 278 ? 27.577 9.999 -15.600 1.00 75.38 278 VAL A N 1
ATOM 2322 C CA . VAL A 1 278 ? 27.738 9.465 -16.964 1.00 75.38 278 VAL A CA 1
ATOM 2323 C C . VAL A 1 278 ? 28.560 10.416 -17.839 1.00 75.38 278 VAL A C 1
ATOM 2325 O O . VAL A 1 278 ? 29.389 9.974 -18.638 1.00 75.38 278 VAL A O 1
ATOM 2328 N N . ILE A 1 279 ? 28.350 11.726 -17.694 1.00 73.75 279 ILE A N 1
ATOM 2329 C CA . ILE A 1 279 ? 28.986 12.762 -18.519 1.00 73.75 279 ILE A CA 1
ATOM 2330 C C . ILE A 1 279 ? 30.437 13.027 -18.084 1.00 73.75 279 ILE A C 1
ATOM 2332 O O . ILE A 1 279 ? 31.304 13.232 -18.934 1.00 73.75 279 ILE A O 1
ATOM 2336 N N . GLU A 1 280 ? 30.733 12.998 -16.786 1.00 78.31 280 GLU A N 1
ATOM 2337 C CA . GLU A 1 280 ? 32.045 13.348 -16.227 1.00 78.31 280 GLU A CA 1
ATOM 2338 C C . GLU A 1 280 ? 33.208 12.510 -16.802 1.00 78.31 280 GLU A C 1
ATOM 2340 O O . GLU A 1 280 ? 34.199 13.108 -17.237 1.00 78.31 280 GLU A O 1
ATOM 2345 N N . PRO A 1 281 ? 33.109 11.170 -16.935 1.00 78.12 281 PRO A N 1
ATOM 2346 C CA . PRO A 1 281 ? 34.142 10.374 -17.597 1.00 78.12 281 PRO A CA 1
ATOM 2347 C C . PRO A 1 281 ? 34.364 10.760 -19.065 1.00 78.12 281 PRO A C 1
ATOM 2349 O O . PRO A 1 281 ? 35.498 10.735 -19.538 1.00 78.12 281 PRO A O 1
ATOM 2352 N N . HIS A 1 282 ? 33.303 11.134 -19.788 1.00 73.19 282 HIS A N 1
ATOM 2353 C CA . HIS A 1 282 ? 33.390 11.539 -21.194 1.00 73.19 282 HIS A CA 1
ATOM 2354 C C . HIS A 1 282 ? 34.056 12.908 -21.337 1.00 73.19 282 HIS A C 1
ATOM 2356 O O . HIS A 1 282 ? 34.950 13.073 -22.162 1.00 73.19 282 HIS A O 1
ATOM 2362 N N . LEU A 1 283 ? 33.689 13.871 -20.486 1.00 70.38 283 LEU A N 1
ATOM 2363 C CA . LEU A 1 283 ? 34.351 15.177 -20.432 1.00 70.38 283 LEU A CA 1
ATOM 2364 C C . LEU A 1 283 ? 35.827 15.052 -20.046 1.00 70.38 283 LEU A C 1
ATOM 2366 O O . LEU A 1 283 ? 36.666 15.774 -20.582 1.00 70.38 283 LEU A O 1
ATOM 2370 N N . LYS A 1 284 ? 36.154 14.133 -19.133 1.00 76.38 284 LYS A N 1
ATOM 2371 C CA . LYS A 1 284 ? 37.537 13.863 -18.738 1.00 76.38 284 LYS A CA 1
ATOM 2372 C C . LYS A 1 284 ? 38.341 13.252 -19.888 1.00 76.38 284 LYS A C 1
ATOM 2374 O O . LYS A 1 284 ? 39.426 13.747 -20.170 1.00 76.38 284 LYS A O 1
ATOM 2379 N N . LYS A 1 285 ? 37.780 12.272 -20.608 1.00 74.31 285 LYS A N 1
ATOM 2380 C CA . LYS A 1 285 ? 38.390 11.713 -21.829 1.00 74.31 285 LYS A CA 1
ATOM 2381 C C . LYS A 1 285 ? 38.608 12.772 -22.906 1.00 74.31 285 LYS A C 1
ATOM 2383 O O . LYS A 1 285 ? 39.708 12.855 -23.427 1.00 74.31 285 LYS A O 1
ATOM 2388 N N . LEU A 1 286 ? 37.619 13.627 -23.173 1.00 67.75 286 LEU A N 1
ATOM 2389 C CA . LEU A 1 286 ? 37.750 14.722 -24.144 1.00 67.75 286 LEU A CA 1
ATOM 2390 C C . LEU A 1 286 ? 38.879 15.692 -23.770 1.00 67.75 286 LEU A C 1
ATOM 2392 O O . LEU A 1 286 ? 39.660 16.094 -24.628 1.00 67.75 286 LEU A O 1
ATOM 2396 N N . LYS A 1 287 ? 39.004 16.041 -22.484 1.00 67.62 287 LYS A N 1
ATOM 2397 C CA . LYS A 1 287 ? 40.106 16.884 -21.996 1.00 67.62 287 LYS A CA 1
ATOM 2398 C C . LYS A 1 287 ? 41.460 16.184 -22.134 1.00 67.62 287 LYS A C 1
ATOM 2400 O O . LYS A 1 287 ? 42.405 16.794 -22.626 1.00 67.62 287 LYS A O 1
ATOM 2405 N N . GLU A 1 288 ? 41.548 14.909 -21.766 1.00 68.06 288 GLU A N 1
ATOM 2406 C CA . GLU A 1 288 ? 42.773 14.112 -21.901 1.00 68.06 288 GLU A CA 1
ATOM 2407 C C . GLU A 1 288 ? 43.179 13.906 -23.375 1.00 68.06 288 GLU A C 1
ATOM 2409 O O . GLU A 1 288 ? 44.359 14.013 -23.704 1.00 68.06 288 GLU A O 1
ATOM 2414 N N . GLU A 1 289 ? 42.228 13.680 -24.282 1.00 59.41 289 GLU A N 1
ATOM 2415 C CA . GLU A 1 289 ? 42.458 13.575 -25.731 1.00 59.41 289 GLU A CA 1
ATOM 2416 C C . GLU A 1 289 ? 42.900 14.914 -26.334 1.00 59.41 289 GLU A C 1
ATOM 2418 O O . GLU A 1 289 ? 43.870 14.949 -27.092 1.00 59.41 289 GLU A O 1
ATOM 2423 N N . SER A 1 290 ? 42.284 16.028 -25.920 1.00 55.03 290 SER A N 1
ATOM 2424 C CA . SER A 1 290 ? 42.708 17.375 -26.332 1.00 55.03 290 SER A CA 1
ATOM 2425 C C . SER A 1 290 ? 44.117 17.739 -25.847 1.00 55.03 290 SER A C 1
ATOM 2427 O O . SER A 1 290 ? 44.816 18.496 -26.509 1.00 55.03 290 SER A O 1
ATOM 2429 N N . SER A 1 291 ? 44.569 17.153 -24.730 1.00 56.47 291 SER A N 1
ATOM 2430 C CA . SER A 1 291 ? 45.931 17.329 -24.204 1.00 56.47 291 SER A CA 1
ATOM 2431 C C . SER A 1 291 ? 46.977 16.390 -24.821 1.00 56.47 291 SER A C 1
ATOM 2433 O O . SER A 1 291 ? 48.170 16.583 -24.600 1.00 56.47 291 SER A O 1
ATOM 2435 N N . LYS A 1 292 ? 46.549 15.370 -25.581 1.00 56.09 292 LYS A N 1
ATOM 2436 C CA . LYS A 1 292 ? 47.428 14.403 -26.267 1.00 56.09 292 LYS A CA 1
ATOM 2437 C C . LYS A 1 292 ? 47.616 14.699 -27.753 1.00 56.09 292 LYS A C 1
ATOM 2439 O O . LYS A 1 292 ? 48.501 14.107 -28.367 1.00 56.09 292 LYS A O 1
ATOM 2444 N N . GLN A 1 293 ? 46.815 15.586 -28.343 1.00 48.06 293 GLN A N 1
ATOM 2445 C CA . GLN A 1 293 ? 47.123 16.116 -29.666 1.00 48.06 293 GLN A CA 1
ATOM 2446 C C . GLN A 1 293 ? 48.271 17.126 -29.534 1.00 48.06 293 GLN A C 1
ATOM 2448 O O . GLN A 1 293 ? 48.133 18.078 -28.763 1.00 48.06 293 GLN A O 1
ATOM 2453 N N . PRO A 1 294 ? 49.396 16.963 -30.259 1.00 51.28 294 PRO A N 1
ATOM 2454 C CA . PRO A 1 294 ? 50.341 18.056 -30.385 1.00 51.28 294 PRO A CA 1
ATOM 2455 C C . PRO A 1 294 ? 49.577 19.208 -31.034 1.00 51.28 294 PRO A C 1
ATOM 2457 O O . PRO A 1 294 ? 48.987 19.050 -32.106 1.00 51.28 294 PRO A O 1
ATOM 2460 N N . VAL A 1 295 ? 49.538 20.352 -30.356 1.00 53.81 295 VAL A N 1
ATOM 2461 C CA . VAL A 1 295 ? 49.089 21.601 -30.965 1.00 53.81 295 VAL A CA 1
ATOM 2462 C C . VAL A 1 295 ? 50.181 22.004 -31.953 1.00 53.81 295 VAL A C 1
ATOM 2464 O O . VAL A 1 295 ? 50.976 22.892 -31.676 1.00 53.81 295 VAL A O 1
ATOM 2467 N N . GLU A 1 296 ? 50.261 21.319 -33.094 1.00 53.88 296 GLU A N 1
ATOM 2468 C CA . GLU A 1 296 ? 50.788 21.961 -34.293 1.00 53.88 296 GLU A CA 1
ATOM 2469 C C . GLU A 1 296 ? 49.851 23.132 -34.536 1.00 53.88 296 GLU A C 1
ATOM 2471 O O . GLU A 1 296 ? 48.650 22.942 -34.793 1.00 53.88 296 GLU A O 1
ATOM 2476 N N . SER A 1 297 ? 50.368 24.341 -34.335 1.00 56.84 297 SER A N 1
ATOM 2477 C CA . SER A 1 297 ? 49.551 25.531 -34.478 1.00 56.84 297 SER A CA 1
ATOM 2478 C C . SER A 1 297 ? 48.987 25.546 -35.899 1.00 56.84 297 SER A C 1
ATOM 2480 O O . SER A 1 297 ? 49.602 25.070 -36.858 1.00 56.84 297 SER A O 1
ATOM 2482 N N . ILE A 1 298 ? 47.780 26.081 -36.058 1.00 53.62 298 ILE A N 1
ATOM 2483 C CA . ILE A 1 298 ? 47.197 26.277 -37.389 1.00 53.62 298 ILE A CA 1
ATOM 2484 C C . ILE A 1 298 ? 48.189 27.046 -38.286 1.00 53.62 298 ILE A C 1
ATOM 2486 O O . ILE A 1 298 ? 48.245 26.779 -39.483 1.00 53.62 298 ILE A O 1
ATOM 2490 N N . GLU A 1 299 ? 49.037 27.911 -37.713 1.00 50.50 299 GLU A N 1
ATOM 2491 C CA . GLU A 1 299 ? 50.144 28.573 -38.412 1.00 50.50 299 GLU A CA 1
ATOM 2492 C C . GLU A 1 299 ? 51.210 27.599 -38.928 1.00 50.50 299 GLU A C 1
ATOM 2494 O O . GLU A 1 299 ? 51.591 27.728 -40.085 1.00 50.50 299 GLU A O 1
ATOM 2499 N N . GLU A 1 300 ? 51.656 26.601 -38.159 1.00 60.06 300 GLU A N 1
ATOM 2500 C CA . GLU A 1 300 ? 52.647 25.612 -38.624 1.00 60.06 300 GLU A CA 1
ATOM 2501 C C . GLU A 1 300 ? 52.109 24.746 -39.767 1.00 60.06 300 GLU A C 1
ATOM 2503 O O . GLU A 1 300 ? 52.795 24.541 -40.774 1.00 60.06 300 GLU A O 1
ATOM 2508 N N . LYS A 1 301 ? 50.850 24.301 -39.675 1.00 58.34 301 LYS A N 1
ATOM 2509 C CA . LYS A 1 301 ? 50.197 23.563 -40.772 1.00 58.34 301 LYS A CA 1
ATOM 2510 C C . LYS A 1 301 ? 50.007 24.433 -42.008 1.00 58.34 301 LYS A C 1
ATOM 2512 O O . LYS A 1 301 ? 50.244 23.975 -43.123 1.00 58.34 301 LYS A O 1
ATOM 2517 N N . THR A 1 302 ? 49.633 25.694 -41.812 1.00 52.97 302 THR A N 1
ATOM 2518 C CA . THR A 1 302 ? 49.453 26.653 -42.909 1.00 52.97 302 THR A CA 1
ATOM 2519 C C . THR A 1 302 ? 50.793 26.991 -43.563 1.00 52.97 302 THR A C 1
ATOM 2521 O O . THR A 1 302 ? 50.882 27.014 -44.786 1.00 52.97 302 THR A O 1
ATOM 2524 N N . GLN A 1 303 ? 51.866 27.165 -42.789 1.00 61.91 303 GLN A N 1
ATOM 2525 C CA . GLN A 1 303 ? 53.207 27.431 -43.314 1.00 61.91 303 GLN A CA 1
ATOM 2526 C C . GLN A 1 303 ? 53.795 26.230 -44.059 1.00 61.91 303 GLN A C 1
ATOM 2528 O O . GLN A 1 303 ? 54.404 26.413 -45.115 1.00 61.91 303 GLN A O 1
ATOM 2533 N N . ASN A 1 304 ? 53.592 25.008 -43.562 1.00 66.00 304 ASN A N 1
ATOM 2534 C CA . ASN A 1 304 ? 54.036 23.800 -44.260 1.00 66.00 304 ASN A CA 1
ATOM 2535 C C . ASN A 1 304 ? 53.255 23.571 -45.560 1.00 66.00 304 ASN A C 1
ATOM 2537 O O . ASN A 1 304 ? 53.859 23.244 -46.581 1.00 66.00 304 ASN A O 1
ATOM 2541 N N . TYR A 1 305 ? 51.947 23.833 -45.557 1.00 56.41 305 TYR A N 1
ATOM 2542 C CA . TYR A 1 305 ? 51.116 23.751 -46.758 1.00 56.41 305 TYR A CA 1
ATOM 2543 C C . TYR A 1 305 ? 51.479 24.827 -47.798 1.00 56.41 305 TYR A C 1
ATOM 2545 O O . TYR A 1 305 ? 51.600 24.526 -48.984 1.00 56.41 305 TYR A O 1
ATOM 2553 N N . ILE A 1 306 ? 51.747 26.066 -47.365 1.00 57.97 306 ILE A N 1
ATOM 2554 C CA . ILE A 1 306 ? 52.226 27.147 -48.246 1.00 57.97 306 ILE A CA 1
ATOM 2555 C C . ILE A 1 306 ? 53.586 26.789 -48.864 1.00 57.97 306 ILE A C 1
ATOM 2557 O O . ILE A 1 306 ? 53.770 26.975 -50.067 1.00 57.97 306 ILE A O 1
ATOM 2561 N N . LYS A 1 307 ? 54.522 26.226 -48.087 1.00 66.19 307 LYS A N 1
ATOM 2562 C CA . LYS A 1 307 ? 55.822 25.764 -48.608 1.00 66.19 307 LYS A CA 1
ATOM 2563 C C . LYS A 1 307 ? 55.684 24.606 -49.601 1.00 66.19 307 LYS A C 1
ATOM 2565 O O . LYS A 1 307 ? 56.415 24.573 -50.586 1.00 66.19 307 LYS A O 1
ATOM 2570 N N . GLN A 1 308 ? 54.753 23.678 -49.374 1.00 61.31 308 GLN A N 1
ATOM 2571 C CA . GLN A 1 308 ? 54.447 22.608 -50.331 1.00 61.31 308 GLN A CA 1
ATOM 2572 C C . GLN A 1 308 ? 53.890 23.165 -51.644 1.00 61.31 308 GLN A C 1
ATOM 2574 O O . GLN A 1 308 ? 54.397 22.824 -52.709 1.00 61.31 308 GLN A O 1
ATOM 2579 N N . LEU A 1 309 ? 52.926 24.087 -51.579 1.00 52.19 309 LEU A N 1
ATOM 2580 C CA . LEU A 1 309 ? 52.348 24.716 -52.770 1.00 52.19 309 LEU A CA 1
ATOM 2581 C C . LEU A 1 309 ? 53.381 25.517 -53.581 1.00 52.19 309 LEU A C 1
ATOM 2583 O O . LEU A 1 309 ? 53.371 25.460 -54.810 1.00 52.19 309 LEU A O 1
ATOM 2587 N N . GLN A 1 310 ? 54.302 26.214 -52.908 1.00 57.38 310 GLN A N 1
ATOM 2588 C CA . GLN A 1 310 ? 55.393 26.958 -53.553 1.00 57.38 310 GLN A CA 1
ATOM 2589 C C . GLN A 1 310 ? 56.422 26.049 -54.242 1.00 57.38 310 GLN A C 1
ATOM 2591 O O . GLN A 1 310 ? 56.985 26.439 -55.263 1.00 57.38 310 GLN A O 1
ATOM 2596 N N . ASN A 1 311 ? 56.650 24.844 -53.711 1.00 59.12 311 ASN A N 1
ATOM 2597 C CA . ASN A 1 311 ? 57.591 23.881 -54.284 1.00 59.12 311 ASN A CA 1
ATOM 2598 C C . ASN A 1 311 ? 56.982 23.048 -55.422 1.00 59.12 311 ASN A C 1
ATOM 2600 O O . ASN A 1 311 ? 57.705 22.652 -56.333 1.00 59.12 311 ASN A O 1
ATOM 2604 N N . GLU A 1 312 ? 55.677 22.765 -55.380 1.00 56.25 312 GLU A N 1
ATOM 2605 C CA . GLU A 1 312 ? 55.040 21.853 -56.336 1.00 56.25 312 GLU A CA 1
ATOM 2606 C C . GLU A 1 312 ? 54.474 22.558 -57.579 1.00 56.25 312 GLU A C 1
ATOM 2608 O O . GLU A 1 312 ? 54.475 21.951 -58.652 1.00 56.25 312 GLU A O 1
ATOM 2613 N N . ARG A 1 313 ? 54.013 23.821 -57.486 1.00 55.44 313 ARG A N 1
ATOM 2614 C CA . ARG A 1 313 ? 53.422 24.561 -58.627 1.00 55.44 313 ARG A CA 1
ATOM 2615 C C . ARG A 1 313 ? 53.621 26.086 -58.537 1.00 55.44 313 ARG A C 1
ATOM 2617 O O . ARG A 1 313 ? 52.686 26.808 -58.190 1.00 55.44 313 ARG A O 1
ATOM 2624 N N . PRO A 1 314 ? 54.794 26.618 -58.927 1.00 51.00 314 PRO A N 1
ATOM 2625 C CA . PRO A 1 314 ? 55.093 28.048 -58.787 1.00 51.00 314 PRO A CA 1
ATOM 2626 C C . PRO A 1 314 ? 54.204 28.970 -59.648 1.00 51.00 314 PRO A C 1
ATOM 2628 O O . PRO A 1 314 ? 53.988 30.119 -59.276 1.00 51.00 314 PRO A O 1
ATOM 2631 N N . ASN A 1 315 ? 53.627 28.471 -60.750 1.00 50.84 315 ASN A N 1
ATOM 2632 C CA . ASN A 1 315 ? 52.952 29.306 -61.759 1.00 50.84 315 ASN A CA 1
ATOM 2633 C C . ASN A 1 315 ? 51.408 29.278 -61.705 1.00 50.84 315 ASN A C 1
ATOM 2635 O O . ASN A 1 315 ? 50.757 29.896 -62.545 1.00 50.84 315 ASN A O 1
ATOM 2639 N N . GLU A 1 316 ? 50.784 28.586 -60.743 1.00 51.34 316 GLU A N 1
ATOM 2640 C CA . GLU A 1 316 ? 49.310 28.582 -60.610 1.00 51.34 316 GLU A CA 1
ATOM 2641 C C . GLU A 1 316 ? 48.773 29.731 -59.735 1.00 51.34 316 GLU A C 1
ATOM 2643 O O . GLU A 1 316 ? 47.595 30.079 -59.830 1.00 51.34 316 GLU A O 1
ATOM 2648 N N . ILE A 1 317 ? 49.632 30.384 -58.943 1.00 49.09 317 ILE A N 1
ATOM 2649 C CA . ILE A 1 317 ? 49.260 31.556 -58.132 1.00 49.09 317 ILE A CA 1
ATOM 2650 C C . ILE A 1 317 ? 48.991 32.779 -59.027 1.00 49.09 317 ILE A C 1
ATOM 2652 O O . ILE A 1 317 ? 48.010 33.490 -58.804 1.00 49.09 317 ILE A O 1
ATOM 2656 N N . GLU A 1 318 ? 49.783 32.989 -60.085 1.00 44.47 318 GLU A N 1
ATOM 2657 C CA . GLU A 1 318 ? 49.561 34.079 -61.052 1.00 44.47 318 GLU A CA 1
ATOM 2658 C C . GLU A 1 318 ? 48.231 33.914 -61.802 1.00 44.47 318 GLU A C 1
ATOM 2660 O O . GLU 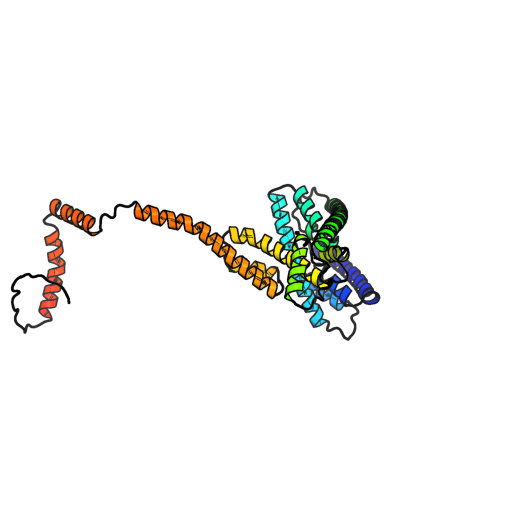A 1 318 ? 47.462 34.866 -61.911 1.00 44.47 318 GLU A O 1
ATOM 2665 N N . ALA A 1 319 ? 47.880 32.691 -62.216 1.00 47.53 319 ALA A N 1
ATOM 2666 C CA . ALA A 1 319 ? 46.623 32.418 -62.918 1.00 47.53 319 ALA A CA 1
ATOM 2667 C C . ALA A 1 319 ? 45.368 32.632 -62.043 1.00 47.53 319 ALA A C 1
ATOM 2669 O O . ALA A 1 319 ? 44.297 32.965 -62.565 1.00 47.53 319 ALA A O 1
ATOM 2670 N N . PHE A 1 320 ? 45.486 32.446 -60.722 1.00 47.34 320 PHE A N 1
ATOM 2671 C CA . PHE A 1 320 ? 44.391 32.652 -59.769 1.00 47.34 320 PHE A CA 1
ATOM 2672 C C . PHE A 1 320 ? 44.244 34.127 -59.357 1.00 47.34 320 PHE A C 1
ATOM 2674 O O . PHE A 1 320 ? 43.123 34.608 -59.170 1.00 47.34 320 PHE A O 1
ATOM 2681 N N . LEU A 1 321 ? 45.357 34.864 -59.275 1.00 50.19 321 LEU A N 1
ATOM 2682 C CA . LEU A 1 321 ? 45.362 36.294 -58.954 1.00 50.19 321 LEU A CA 1
ATOM 2683 C C . LEU A 1 321 ? 44.924 37.171 -60.143 1.00 50.19 321 LEU A C 1
ATOM 2685 O O . LEU A 1 321 ? 44.212 38.156 -59.930 1.00 50.19 321 LEU A O 1
ATOM 2689 N N . ASP A 1 322 ? 45.233 36.792 -61.388 1.00 47.38 322 ASP A N 1
ATOM 2690 C CA . ASP A 1 322 ? 44.949 37.638 -62.561 1.00 47.38 322 ASP A CA 1
ATOM 2691 C C . ASP A 1 322 ? 43.465 37.725 -62.957 1.00 47.38 322 ASP A C 1
ATOM 2693 O O . ASP A 1 322 ? 43.021 38.742 -63.495 1.00 47.38 322 ASP A O 1
ATOM 2697 N N . LYS A 1 323 ? 42.645 36.695 -62.705 1.00 49.41 323 LYS A N 1
ATOM 2698 C CA . LYS A 1 323 ? 41.264 36.668 -63.238 1.00 49.41 323 LYS A CA 1
ATOM 2699 C C . LYS A 1 323 ? 40.217 37.367 -62.375 1.00 49.41 323 LYS A C 1
ATOM 2701 O O . LYS A 1 323 ? 39.265 37.922 -62.927 1.00 49.41 323 LYS A O 1
ATOM 2706 N N . ASN A 1 324 ? 40.380 37.361 -61.054 1.00 48.41 324 ASN A N 1
ATOM 2707 C CA . ASN A 1 324 ? 39.382 37.925 -60.139 1.00 48.41 324 ASN A CA 1
ATOM 2708 C C . ASN A 1 324 ? 39.824 39.268 -59.545 1.00 48.41 324 ASN A C 1
ATOM 2710 O O . ASN A 1 324 ? 39.009 40.186 -59.461 1.00 48.41 324 ASN A O 1
ATOM 2714 N N . TYR A 1 325 ? 41.114 39.438 -59.234 1.00 48.72 325 TYR A N 1
ATOM 2715 C CA . TYR A 1 325 ? 41.607 40.651 -58.575 1.00 48.72 325 TYR A CA 1
ATOM 2716 C C . TYR A 1 325 ? 41.678 41.855 -59.534 1.00 48.72 325 TYR A C 1
ATOM 2718 O O . TYR A 1 325 ? 41.255 42.960 -59.193 1.00 48.72 325 TYR A O 1
ATOM 2726 N N . PHE A 1 326 ? 42.094 41.646 -60.790 1.00 49.97 326 PHE A N 1
ATOM 2727 C CA . PHE A 1 326 ? 42.117 42.714 -61.802 1.00 49.97 326 PHE A CA 1
ATOM 2728 C C . PHE A 1 326 ? 40.724 43.160 -62.268 1.00 49.97 326 PHE A C 1
ATOM 2730 O O . PHE A 1 326 ? 40.555 44.306 -62.693 1.00 49.97 326 PHE A O 1
ATOM 2737 N N . LYS A 1 327 ? 39.716 42.281 -62.185 1.00 51.75 327 LYS A N 1
ATOM 2738 C CA . LYS A 1 327 ? 38.332 42.601 -62.564 1.00 51.75 327 LYS A CA 1
ATOM 2739 C C . LYS A 1 327 ? 37.679 43.521 -61.527 1.00 51.75 327 LYS A C 1
ATOM 2741 O O . LYS A 1 327 ? 37.068 44.515 -61.911 1.00 51.75 327 LYS A O 1
ATOM 2746 N N . GLU A 1 328 ? 37.909 43.263 -60.238 1.00 53.16 328 GLU A N 1
ATOM 2747 C CA . GLU A 1 328 ? 37.481 44.148 -59.145 1.00 53.16 328 GLU A CA 1
ATOM 2748 C C . GLU A 1 328 ? 38.242 45.479 -59.118 1.00 53.16 328 GLU A C 1
ATOM 2750 O O . GLU A 1 328 ? 37.637 46.523 -58.872 1.00 53.16 328 GLU A O 1
ATOM 2755 N N . LEU A 1 329 ? 39.550 45.481 -59.399 1.00 49.16 329 LEU A N 1
ATOM 2756 C CA . LEU A 1 329 ? 40.339 46.717 -59.441 1.00 49.16 329 LEU A CA 1
ATOM 2757 C C . LEU A 1 329 ? 39.951 47.625 -60.620 1.00 49.16 329 LEU A C 1
ATOM 2759 O O . LEU A 1 329 ? 39.886 48.841 -60.444 1.00 49.16 329 LEU A O 1
ATOM 2763 N N . LYS A 1 330 ? 39.617 47.068 -61.796 1.00 51.97 330 LYS A N 1
ATOM 2764 C CA . LYS A 1 330 ? 39.088 47.849 -62.934 1.00 51.97 330 LYS A CA 1
ATOM 2765 C C . LYS A 1 330 ? 37.705 48.444 -62.665 1.00 51.97 330 LYS A C 1
ATOM 2767 O O . LYS A 1 330 ? 37.425 49.538 -63.149 1.00 51.97 330 LYS A O 1
ATOM 2772 N N . GLU A 1 331 ? 36.846 47.748 -61.921 1.00 52.81 331 GLU A N 1
ATOM 2773 C CA . GLU A 1 331 ? 35.541 48.281 -61.507 1.00 52.81 331 GLU A CA 1
ATOM 2774 C C . GLU A 1 331 ? 35.679 49.358 -60.426 1.00 52.81 331 GLU A C 1
ATOM 2776 O O . GLU A 1 331 ? 35.049 50.411 -60.521 1.00 52.81 331 GLU A O 1
ATOM 2781 N N . LYS A 1 332 ? 36.568 49.157 -59.445 1.00 50.38 332 LYS A N 1
ATOM 2782 C CA . LYS A 1 332 ? 36.850 50.154 -58.399 1.00 50.38 332 LYS A CA 1
ATOM 2783 C C . LYS A 1 332 ? 37.519 51.418 -58.951 1.00 50.38 332 LYS A C 1
ATOM 2785 O O . LYS A 1 332 ? 37.186 52.511 -58.506 1.00 50.38 332 LYS A O 1
ATOM 2790 N N . ALA A 1 333 ? 38.389 51.298 -59.956 1.00 46.50 333 ALA A N 1
ATOM 2791 C CA . ALA A 1 333 ? 39.024 52.443 -60.618 1.00 46.50 333 ALA A CA 1
ATOM 2792 C C . ALA A 1 333 ? 38.077 53.237 -61.544 1.00 46.50 333 ALA A C 1
ATOM 2794 O O . ALA A 1 333 ? 38.351 54.395 -61.840 1.00 46.50 333 ALA A O 1
ATOM 2795 N N . LYS A 1 334 ? 36.955 52.651 -61.992 1.00 49.53 334 LYS A N 1
ATOM 2796 C CA . LYS A 1 334 ? 35.916 53.369 -62.756 1.00 49.53 334 LYS A CA 1
ATOM 2797 C C . LYS A 1 334 ? 34.971 54.197 -61.878 1.00 49.53 334 LYS A C 1
ATOM 2799 O O . LYS A 1 334 ? 34.358 55.127 -62.390 1.00 49.53 334 LYS A O 1
ATOM 2804 N N . ASN A 1 335 ? 34.870 53.875 -60.586 1.00 48.78 335 ASN A N 1
ATOM 2805 C CA . ASN A 1 335 ? 33.886 54.458 -59.666 1.00 48.78 335 ASN A CA 1
ATOM 2806 C C . ASN A 1 335 ? 34.474 55.455 -58.650 1.00 48.78 335 ASN A C 1
ATOM 2808 O O . ASN A 1 335 ? 33.728 55.964 -57.822 1.00 48.78 335 ASN A O 1
ATOM 2812 N N . ASN A 1 336 ? 35.772 55.766 -58.722 1.00 39.78 336 ASN A N 1
ATOM 2813 C CA . ASN A 1 336 ? 36.407 56.812 -57.916 1.00 39.78 336 ASN A CA 1
ATOM 2814 C C . ASN A 1 336 ? 37.304 57.688 -58.805 1.00 39.78 336 ASN A C 1
ATOM 2816 O O . ASN A 1 336 ? 38.379 57.235 -59.207 1.00 39.78 336 ASN A O 1
ATOM 2820 N N . PRO A 1 337 ? 36.918 58.941 -59.104 1.00 40.28 337 PRO A N 1
ATOM 2821 C CA . PRO A 1 337 ? 37.867 59.942 -59.556 1.00 40.28 337 PRO A CA 1
ATOM 2822 C C . PRO A 1 337 ? 38.797 60.281 -58.388 1.00 40.28 337 PRO A C 1
ATOM 2824 O O . PRO A 1 337 ? 38.349 60.542 -57.274 1.00 40.28 337 PRO A O 1
ATOM 2827 N N . SER A 1 338 ? 40.096 60.224 -58.667 1.00 40.91 338 SER A N 1
ATOM 2828 C CA . SER A 1 338 ? 41.176 60.802 -57.870 1.00 40.91 338 SER A CA 1
ATOM 2829 C C . SER A 1 338 ? 40.785 62.149 -57.264 1.00 40.91 338 SER A C 1
ATOM 2831 O O . SER A 1 338 ? 40.234 62.977 -57.976 1.00 40.91 33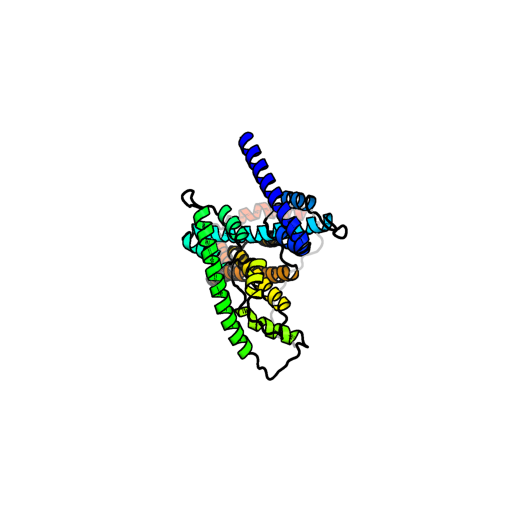8 SER A O 1
ATOM 2833 N N . ASP A 1 339 ? 41.130 62.364 -55.996 1.00 42.69 339 ASP A N 1
ATOM 2834 C CA . ASP A 1 339 ? 41.924 63.522 -55.574 1.00 42.69 339 ASP A CA 1
ATOM 2835 C C . ASP A 1 339 ? 42.299 63.356 -54.102 1.00 42.69 339 ASP A C 1
ATOM 2837 O O . ASP A 1 339 ? 41.528 63.696 -53.219 1.00 42.69 339 ASP A O 1
ATOM 2841 N N . HIS A 1 340 ? 43.469 62.770 -53.839 1.00 33.72 340 HIS A N 1
ATOM 2842 C CA . HIS A 1 340 ? 44.450 63.305 -52.887 1.00 33.72 340 HIS A CA 1
ATOM 2843 C C . HIS A 1 340 ? 45.767 62.510 -53.000 1.00 33.72 340 HIS A C 1
ATOM 2845 O O . HIS A 1 340 ? 45.730 61.288 -53.166 1.00 33.72 340 HIS A O 1
ATOM 2851 N N . PRO A 1 341 ? 46.940 63.172 -52.967 1.00 36.94 341 PRO A N 1
ATOM 2852 C CA . PRO A 1 341 ? 48.201 62.559 -53.367 1.00 36.94 341 PRO A CA 1
ATOM 2853 C C . PRO A 1 341 ? 48.726 61.589 -52.308 1.00 36.94 341 PRO A C 1
ATOM 2855 O O . PRO A 1 341 ? 48.712 61.882 -51.113 1.00 36.94 341 PRO A O 1
ATOM 2858 N N . LEU A 1 342 ? 49.247 60.459 -52.783 1.00 43.34 342 LEU A N 1
ATOM 2859 C CA . LEU A 1 342 ? 50.060 59.510 -52.028 1.00 43.34 342 LEU A CA 1
ATOM 2860 C C . LEU A 1 342 ? 51.223 60.249 -51.350 1.00 43.34 342 LEU A C 1
ATOM 2862 O O . LEU A 1 342 ? 52.031 60.872 -52.038 1.00 43.34 342 LEU A O 1
ATOM 2866 N N . GLN A 1 343 ? 51.330 60.154 -50.022 1.00 32.16 343 GLN A N 1
ATOM 2867 C CA . GLN A 1 343 ? 52.576 60.465 -49.327 1.00 32.16 343 GLN A CA 1
ATOM 2868 C C . GLN A 1 343 ? 53.178 59.224 -48.682 1.00 32.16 343 GLN A C 1
ATOM 2870 O O . GLN A 1 343 ? 52.515 58.430 -48.015 1.00 32.16 343 GLN A O 1
ATOM 2875 N N . ASP A 1 344 ? 54.468 59.107 -48.970 1.00 31.84 344 ASP A N 1
ATOM 2876 C CA . ASP A 1 344 ? 55.364 57.994 -48.756 1.00 31.84 344 ASP A CA 1
ATOM 2877 C C . ASP A 1 344 ? 55.460 57.517 -47.309 1.00 31.84 344 ASP A C 1
ATOM 2879 O O . ASP A 1 344 ? 55.690 58.270 -46.360 1.00 31.84 344 ASP A O 1
ATOM 2883 N N . THR A 1 345 ? 55.450 56.194 -47.182 1.00 42.44 345 THR A N 1
ATOM 2884 C CA . THR A 1 345 ? 56.046 55.475 -46.063 1.00 42.44 345 THR A CA 1
ATOM 2885 C C . THR A 1 345 ? 57.509 55.877 -45.891 1.00 42.44 345 THR A C 1
ATOM 2887 O O . THR A 1 345 ? 58.342 55.602 -46.758 1.00 42.44 345 THR A O 1
ATOM 2890 N N . SER A 1 346 ? 57.868 56.424 -44.730 1.00 30.88 346 SER A N 1
ATOM 2891 C CA . SER A 1 346 ? 59.266 56.464 -44.308 1.00 30.88 346 SER A CA 1
ATOM 2892 C C . SER A 1 346 ? 59.460 55.939 -42.882 1.00 30.88 346 SER A C 1
ATOM 2894 O O . SER A 1 346 ? 59.111 56.559 -41.890 1.00 30.88 346 SER A O 1
ATOM 2896 N N . LYS A 1 347 ? 60.065 54.745 -42.854 1.00 33.03 347 LYS A N 1
ATOM 2897 C CA . LYS A 1 347 ? 61.220 54.344 -42.034 1.00 33.03 347 LYS A CA 1
ATOM 2898 C C . LYS A 1 347 ? 61.110 54.397 -40.500 1.00 33.03 347 LYS A C 1
ATOM 2900 O O . LYS A 1 347 ? 61.240 55.438 -39.879 1.00 33.03 347 LYS A O 1
ATOM 2905 N N . ASN A 1 348 ? 61.133 53.184 -39.934 1.00 34.31 348 ASN A N 1
ATOM 2906 C CA . ASN A 1 348 ? 62.119 52.688 -38.958 1.00 34.31 348 ASN A CA 1
ATOM 2907 C C . ASN A 1 348 ? 62.687 53.676 -37.921 1.00 34.31 348 ASN A C 1
ATOM 2909 O O . ASN A 1 348 ? 63.520 54.507 -38.280 1.00 34.31 348 ASN A O 1
ATOM 2913 N N . LYS A 1 349 ? 62.458 53.379 -36.631 1.00 32.72 349 LYS A N 1
ATOM 2914 C CA . LYS A 1 349 ? 63.477 53.098 -35.579 1.00 32.72 349 LYS A CA 1
ATOM 2915 C C . LYS A 1 349 ? 62.781 53.053 -34.205 1.00 32.72 349 LYS A C 1
ATOM 2917 O O . LYS A 1 349 ? 62.000 53.936 -33.894 1.00 32.72 349 LYS A O 1
ATOM 2922 N N . LYS A 1 350 ? 62.844 51.911 -33.505 1.00 35.06 350 LYS A N 1
ATOM 2923 C CA . LYS A 1 350 ? 63.667 51.685 -32.293 1.00 35.06 350 LYS A CA 1
ATOM 2924 C C . LYS A 1 350 ? 63.481 52.761 -31.211 1.00 35.06 350 LYS A C 1
ATOM 2926 O O . LYS A 1 350 ? 63.948 53.866 -31.424 1.00 35.06 350 LYS A O 1
ATOM 2931 N N . GLU A 1 351 ? 62.939 52.395 -30.046 1.00 31.64 351 GLU A N 1
ATOM 2932 C CA . GLU A 1 351 ? 63.701 52.226 -28.789 1.00 31.64 351 GLU A CA 1
ATOM 2933 C C . GLU A 1 351 ? 62.804 51.906 -27.574 1.00 31.64 351 GLU A C 1
ATOM 2935 O O . GLU A 1 351 ? 61.645 52.302 -27.509 1.00 31.64 351 GLU A O 1
ATOM 2940 N N . HIS A 1 352 ? 63.391 51.123 -26.658 1.00 31.38 352 HIS A N 1
ATOM 2941 C CA . HIS A 1 352 ? 63.157 51.024 -25.206 1.00 31.38 352 HIS A CA 1
ATOM 2942 C C . HIS A 1 352 ? 62.619 52.333 -24.571 1.00 31.38 352 HIS A C 1
ATOM 2944 O O . HIS A 1 352 ? 62.967 53.407 -25.037 1.00 31.38 352 HIS A O 1
ATOM 2950 N N . GLU A 1 353 ? 61.822 52.390 -23.497 1.00 32.56 353 GLU A N 1
ATOM 2951 C CA . GLU A 1 353 ? 61.817 51.660 -22.214 1.00 32.56 353 GLU A CA 1
ATOM 2952 C C . GLU A 1 353 ? 60.515 52.036 -21.412 1.00 32.56 353 GLU A C 1
ATOM 2954 O O . GLU A 1 353 ? 59.588 52.554 -22.036 1.00 32.56 353 GLU A O 1
ATOM 2959 N N . PRO A 1 354 ? 60.324 51.741 -20.101 1.00 41.19 354 PRO A N 1
ATOM 2960 C CA . PRO A 1 354 ? 59.050 51.296 -19.538 1.00 41.19 354 PRO A CA 1
ATOM 2961 C C . PRO A 1 354 ? 58.229 52.402 -18.842 1.00 41.19 354 PRO A C 1
ATOM 2963 O O . PRO A 1 354 ? 58.721 53.476 -18.501 1.00 41.19 354 PRO A O 1
ATOM 2966 N N . ASN A 1 355 ? 56.956 52.097 -18.581 1.00 38.88 355 ASN A N 1
ATOM 2967 C CA . ASN A 1 355 ? 56.052 52.955 -17.815 1.00 38.88 355 ASN A CA 1
ATOM 2968 C C . ASN A 1 355 ? 56.554 53.213 -16.385 1.00 38.88 355 ASN A C 1
ATOM 2970 O O . ASN A 1 355 ? 56.948 52.286 -15.673 1.00 38.88 355 ASN A O 1
ATOM 2974 N N . ARG A 1 356 ? 56.444 54.480 -15.977 1.00 35.44 356 ARG A N 1
ATOM 2975 C CA . ARG A 1 356 ? 56.204 54.883 -14.588 1.00 35.44 356 ARG A CA 1
ATOM 2976 C C . ARG A 1 356 ? 54.740 54.681 -14.226 1.00 35.44 356 ARG A C 1
ATOM 2978 O O . ARG A 1 356 ? 53.896 54.910 -15.122 1.00 35.44 356 ARG A O 1
#

pLDDT: mean 74.8, std 16.81, range [30.88, 94.81]

Foldseek 3Di:
DVVVVVVVVVVVVVVLVVLLVVLLVCCVVPNDVVSLVVLLQQLDALVSLLVSLVSHPHDPPDPSVVSSVVSNVSSLLNVLLLVLLLVVLLVCVVVHPNVVSLVQLLLLLDDLSSLLVSLVPHPDDPPDPSVVSSVVSNVSSVVNLVVLLVVLLVLQVVLVVVPPPVDPPPPPDPVVLVVSLVSCQVSQRAGSHALVSLVVSLVSHPHDPSDDSVVSSVSSNLSNLLNSLCVSLVVCLLVLHDPVVVVVSCVSNVDDPVSSVVSVVVSVVSSVVNVCVVVVVVVVVVVVVVVPDPCPDPVNVVVVVVVVCCVPPVPVVVVVCPPPVVVVVVVVVVPDDDDDDDDDDDDDDDDDDDDD

Secondary structure (DSSP, 8-state):
-HHHHHHHHHHHHHHHHHHHHHHHHHHHHH-HHHHHHHHHTS---HHHHHHHHHTS---TTS-HHHHHHHHHHHHHHHHHHHHHHHHHHHHHHHHS-HHHHHHHHHTTT--HHHHHHHHHHS---TTS-HHHHHHHHHHHHHHHHHHHHHHHHHHHHHHHHTS-TT----S-SHHHHHHHHHHGGGGS--SS--HHHHHHHHHTS---TTS-HHHHHHHHHHHHHHHHHHHHHHHHHHTT--HHHHHHHHHHH---HHHHHHHHHHHHHHHHHHHHHHHHHHHHHHHHHHTTS----HHHHHHHHHHHHHHH-TTHHHHHHHHHHHHHHHHHHHS----S----------------

Radius of gyration: 37.84 Å; chains: 1; bounding box: 93×88×97 Å

Organism: NCBI:txid112904